Protein 6M10 (pdb70)

Secondary structure (DSSP, 8-state):
---SS------HHHHHHHHHHHHHHTTTTS----HHHHHHHHHHHHHHHHHHHHTTT-HHHHHHHHT--TTHHHHHHTTTT--/---------HHHHHHHHHHTTTTSSSS-----HHHHHHHHHHHHHHHHHHHHTTT-HHHHHHHHT--HHHHHHHHHHH--/---------HHHHHHHHHHHHHHS-SS-----HHHHHHHHHHHHHHHHHHHHHTT-HHHHHHHHT--HHHHHHHHHTS--/---------HHHHHHHHHHHHHHHS-SS----HHHHHHHHHHHHHHHHHTTTTTT-HHHHIIIII--HHHHHHHHHHTT--

CATH classification: 1.10.10.60

B-factor: mean 64.12, std 16.66, range [31.5, 139.73]

InterPro domains:
  IPR002197 DNA binding HTH domain, Fis-type [PF02954] (63-101)
  IPR002197 DNA binding HTH domain, Fis-type [PR01590] (67-84)
  IPR002197 DNA binding HTH domain, Fis-type [PR01590] (84-104)
  IPR005412 DNA-binding protein Fis [PIRSF002097] (8-103)
  IPR005412 DNA-binding protein Fis [PR01591] (32-48)
  IPR005412 DNA-binding protein Fis [PR01591] (48-63)
  IPR005412 DNA-binding protein Fis [PR01591] (63-75)
  IPR005412 DNA-binding protein Fis [PTHR47918] (10-103)
  IPR009057 Homedomain-like superfamily [SSF46689] (21-103)
  IPR060478 DNA-binding protein Fis, N-terminal domain [PF27465] (1-53)

Foldseek 3Di:
DPPDPDDDDCDVVNVVVVVVVVVCVVCVPPDDDPVVVVVVLVVLLCVLVVLCPVVPNPVVVVCVVVVHPSVVSVVSCPVNHND/DDDDDDDCDPVNVVVVVVVVVVVPPPPPPDDCVVVVVCVVVLVVVLVVLCVVVVNDLVVSCVVVVHDSVVSVVSCVVPPD/DDDDDDDCDPVNVCVVVVVVVCVVCVDDDDPPPVVVVCVVVVPCVLVVLCVVVVNPLVVSCVVVVHDSCVSVVVVVVPPD/DDDDDDDCDDVNVVVVVVCCVDVVPDPDDDDPVVVVVVCVVLVVVLVVLCVVVVNPLVVSCVVVVHDSVVSVCSCVVHPND

Radius of gyration: 28.93 Å; Cα contacts (8 Å, |Δi|>4): 206; chains: 4; bounding box: 64×94×81 Å

Structure (mmCIF, N/CA/C/O backbone):
data_6M10
#
_entry.id   6M10
#
_cell.length_a   44.490
_cell.length_b   194.006
_cell.length_c   92.016
_cell.angle_alpha   90.000
_cell.angle_beta   90.000
_cell.angle_gamma   90.000
#
_symmetry.space_group_name_H-M   'C 2 2 21'
#
loop_
_atom_site.group_PDB
_atom_site.id
_atom_site.type_symbol
_atom_site.label_atom_id
_atom_site.label_alt_id
_atom_site.label_comp_id
_atom_site.label_asym_id
_atom_site.label_entity_id
_atom_site.label_seq_id
_atom_site.pdbx_PDB_ins_code
_atom_site.Cartn_x
_atom_site.Cartn_y
_atom_site.Cartn_z
_atom_site.occupancy
_atom_site.B_iso_or_equiv
_atom_site.auth_seq_id
_atom_site.auth_comp_id
_atom_site.auth_asym_id
_atom_site.auth_atom_id
_atom_site.pdbx_PDB_model_num
ATOM 1 N N . HIS A 1 22 ? -41.513 -25.249 -18.773 1.00 100.06 22 HIS A N 1
ATOM 2 C CA . HIS A 1 22 ? -40.216 -24.582 -18.768 1.00 84.57 22 HIS A CA 1
ATOM 3 C C . HIS A 1 22 ? -39.836 -24.197 -20.189 1.00 76.01 22 HIS A C 1
ATOM 4 O O . HIS A 1 22 ? -40.559 -23.458 -20.849 1.00 70.69 22 HIS A O 1
ATOM 11 N N . LEU A 1 23 ? -38.709 -24.717 -20.672 1.00 78.89 23 LEU A N 1
ATOM 12 C CA . LEU A 1 23 ? -38.231 -24.402 -22.017 1.00 73.05 23 LEU A CA 1
ATOM 13 C C . LEU A 1 23 ? -38.600 -25.543 -22.961 1.00 85.14 23 LEU A C 1
ATOM 14 O O . LEU A 1 23 ? -37.801 -26.427 -23.268 1.00 71.10 23 LEU A O 1
ATOM 19 N N . THR A 1 24 ? -39.847 -25.524 -23.412 1.00 94.92 24 THR A N 1
ATOM 20 C CA . THR A 1 24 ? -40.291 -26.423 -24.473 1.00 62.03 24 THR A CA 1
ATOM 21 C C . THR A 1 24 ? -40.125 -25.672 -25.790 1.00 65.84 24 THR A C 1
ATOM 22 O O . THR A 1 24 ? -41.063 -25.211 -26.428 1.00 67.43 24 THR A O 1
ATOM 26 N N . THR A 1 25 ? -38.850 -25.508 -26.128 1.00 81.56 25 THR A N 1
ATOM 27 C CA . THR A 1 25 ? -38.320 -24.771 -27.264 1.00 63.03 25 THR A CA 1
ATOM 28 C C . THR A 1 25 ? -36.841 -25.138 -27.359 1.00 66.93 25 THR A C 1
ATOM 29 O O . THR A 1 25 ? -36.185 -25.270 -26.317 1.00 78.04 25 THR A O 1
ATOM 33 N N . PRO A 1 26 ? -36.324 -25.414 -28.571 1.00 61.56 26 PRO A N 1
ATOM 34 C CA . PRO A 1 26 ? -34.991 -25.960 -28.742 1.00 58.47 26 PRO A CA 1
ATOM 35 C C . PRO A 1 26 ? -34.095 -25.233 -27.743 1.00 59.68 26 PRO A C 1
ATOM 36 O O . PRO A 1 26 ? -33.778 -24.113 -27.982 1.00 55.21 26 PRO A O 1
ATOM 40 N N . THR A 1 27 ? -33.691 -25.937 -26.690 1.00 52.66 27 THR A N 1
ATOM 41 C CA . THR A 1 27 ? -32.799 -25.363 -25.652 1.00 60.24 27 THR A CA 1
ATOM 42 C C . THR A 1 27 ? -32.103 -26.558 -25.007 1.00 59.90 27 THR A C 1
ATOM 43 O O . THR A 1 27 ? -32.763 -27.568 -24.818 1.00 59.26 27 THR A O 1
ATOM 47 N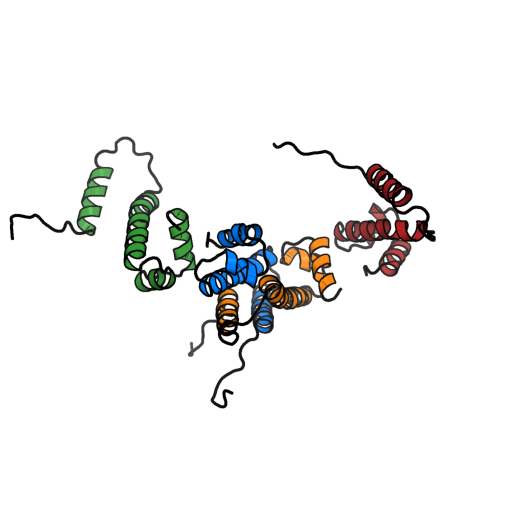 N . GLN A 1 28 ? -30.822 -26.427 -24.670 1.00 59.38 28 GLN A N 1
ATOM 48 C CA . GLN A 1 28 ? -30.073 -27.538 -24.038 1.00 61.29 28 GLN A CA 1
ATOM 49 C C . GLN A 1 28 ? -30.260 -27.500 -22.516 1.00 68.97 28 GLN A C 1
ATOM 50 O O . GLN A 1 28 ? -30.907 -26.577 -22.023 1.00 60.74 28 GLN A O 1
ATOM 56 N N . GLU A 1 29 ? -29.735 -28.517 -21.827 1.00 71.29 29 GLU A N 1
ATOM 57 C CA . GLU A 1 29 ? -29.752 -28.648 -20.375 1.00 90.44 29 GLU A CA 1
ATOM 58 C C . GLU A 1 29 ? -28.626 -27.814 -19.781 1.00 81.20 29 GLU A C 1
ATOM 59 O O . GLU A 1 29 ? -27.482 -27.892 -20.239 1.00 76.74 29 GLU A O 1
ATOM 65 N N . GLY A 1 30 ? -28.951 -27.030 -18.755 1.00 72.33 30 GLY A N 1
ATOM 66 C CA . GLY A 1 30 ? -27.979 -26.131 -18.166 1.00 65.47 30 GLY A CA 1
ATOM 67 C C . GLY A 1 30 ? -26.932 -26.886 -17.373 1.00 65.51 30 GLY A C 1
ATOM 68 O O . GLY A 1 30 ? -27.272 -27.664 -16.469 1.00 78.70 30 GLY A O 1
ATOM 69 N N . GLN A 1 31 ? -25.661 -26.674 -17.703 1.00 64.70 31 GLN A N 1
ATOM 70 C CA . GLN A 1 31 ? -24.577 -27.350 -17.004 1.00 64.02 31 GLN A CA 1
ATOM 71 C C . GLN A 1 31 ? -24.784 -26.952 -15.551 1.00 78.74 31 GLN A C 1
ATOM 72 O O . GLN A 1 31 ? -24.673 -25.772 -15.204 1.00 77.98 31 GLN A O 1
ATOM 78 N N . THR A 1 32 ? -25.131 -27.929 -14.711 1.00 85.98 32 THR A N 1
ATOM 79 C CA . THR A 1 32 ? -25.122 -27.724 -13.272 1.00 62.96 32 THR A CA 1
ATOM 80 C C . THR A 1 32 ? -23.656 -27.586 -12.895 1.00 64.62 32 THR A C 1
ATOM 81 O O . THR A 1 32 ? -22.797 -28.290 -13.429 1.00 64.41 32 THR A O 1
ATOM 85 N N . LEU A 1 33 ? -23.378 -26.645 -11.990 1.00 62.13 33 LEU A N 1
ATOM 86 C CA . LEU A 1 33 ? -22.000 -26.279 -11.676 1.00 58.41 33 LEU A CA 1
ATOM 87 C C . LEU A 1 33 ? -21.129 -27.504 -11.435 1.00 55.90 33 LEU A C 1
ATOM 88 O O . LEU A 1 33 ? -19.999 -27.576 -11.927 1.00 57.01 33 LEU A O 1
ATOM 93 N N . ARG A 1 34 ? -21.647 -28.494 -10.704 1.00 57.50 34 ARG A N 1
ATOM 94 C CA . ARG A 1 34 ? -20.851 -29.684 -10.418 1.00 57.04 34 ARG A CA 1
ATOM 95 C C . ARG A 1 34 ? -20.480 -30.415 -11.703 1.00 56.51 34 ARG A C 1
ATOM 96 O O . ARG A 1 34 ? -19.336 -30.853 -11.877 1.00 53.53 34 ARG A O 1
ATOM 104 N N . ASP A 1 35 ? -21.446 -30.556 -12.616 1.00 63.68 35 ASP A N 1
ATOM 105 C CA . ASP A 1 35 ? -21.170 -31.117 -13.935 1.00 62.12 35 ASP A CA 1
ATOM 106 C C . ASP A 1 35 ? -20.086 -30.325 -14.653 1.00 56.04 35 ASP A C 1
ATOM 107 O O . ASP A 1 35 ? -19.163 -30.900 -15.240 1.00 57.67 35 ASP A O 1
ATOM 112 N N . SER A 1 36 ? -20.189 -28.992 -14.617 1.00 50.40 36 SER A N 1
ATOM 113 C CA . SER A 1 36 ? -19.202 -28.143 -15.274 1.00 50.86 36 SER A CA 1
ATOM 114 C C . SER A 1 36 ? -17.799 -28.388 -14.743 1.00 47.44 36 SER A C 1
ATOM 115 O O . SER A 1 36 ? -16.821 -28.274 -15.490 1.00 47.54 36 SER A O 1
ATOM 118 N N . VAL A 1 37 ? -17.677 -28.709 -13.456 1.00 57.42 37 VAL A N 1
ATOM 119 C CA . VAL A 1 37 ? -16.365 -29.005 -12.897 1.00 50.38 37 VAL A CA 1
ATOM 120 C C . VAL A 1 37 ? -15.874 -30.354 -13.399 1.00 51.11 37 VAL A C 1
ATOM 121 O O . VAL A 1 37 ? -14.685 -30.531 -13.686 1.00 46.55 37 VAL A O 1
ATOM 125 N N . GLU A 1 38 ? -16.784 -31.326 -13.508 1.00 60.59 38 GLU A N 1
ATOM 126 C CA . GLU A 1 38 ? -16.472 -32.627 -14.087 1.00 55.07 38 GLU A CA 1
ATOM 127 C C . GLU A 1 38 ? -15.836 -32.475 -15.459 1.00 52.31 38 GLU A C 1
ATOM 128 O O . GLU A 1 38 ? -14.717 -32.938 -15.705 1.00 61.03 38 GLU A O 1
ATOM 134 N N . LYS A 1 39 ? -16.552 -31.800 -16.358 1.00 51.66 39 LYS A N 1
ATOM 135 C CA . LYS A 1 39 ? -16.150 -31.744 -17.758 1.00 51.87 39 LYS A CA 1
ATOM 136 C C . LYS A 1 39 ? -14.858 -30.959 -17.953 1.00 49.10 39 LYS A C 1
ATOM 137 O O . LYS A 1 39 ? -13.997 -31.367 -18.738 1.00 56.65 39 LYS A O 1
ATOM 143 N N . ALA A 1 40 ? -14.700 -29.834 -17.256 1.00 47.74 40 ALA A N 1
ATOM 144 C CA . ALA A 1 40 ? -13.505 -29.019 -17.433 1.00 48.28 40 ALA A CA 1
ATOM 145 C C . ALA A 1 40 ? -12.246 -29.681 -16.894 1.00 55.95 40 ALA A C 1
ATOM 146 O O . ALA A 1 40 ? -11.144 -29.219 -17.206 1.00 58.60 40 ALA A O 1
ATOM 148 N N . LEU A 1 41 ? -12.375 -30.738 -16.095 1.00 54.93 41 LEU A N 1
ATOM 149 C CA . LEU A 1 41 ? -11.230 -31.440 -15.530 1.00 48.82 41 LEU A CA 1
ATOM 150 C C . LEU A 1 41 ? -10.928 -32.735 -16.271 1.00 52.77 41 LEU A C 1
ATOM 151 O O . LEU A 1 41 ? -9.762 -33.045 -16.523 1.00 61.55 41 LEU A O 1
ATOM 156 N N . HIS A 1 42 ? -11.963 -33.508 -16.613 1.00 52.31 42 HIS A N 1
ATOM 157 C CA . HIS A 1 42 ? -11.837 -34.518 -17.657 1.00 52.75 42 HIS A CA 1
ATOM 158 C C . HIS A 1 42 ? -11.110 -33.940 -18.861 1.00 53.86 42 HIS A C 1
ATOM 159 O O . HIS A 1 42 ? -10.116 -34.492 -19.347 1.00 55.02 42 HIS A O 1
ATOM 166 N N . ASN A 1 43 ? -11.623 -32.813 -19.353 1.00 51.09 43 ASN A N 1
ATOM 167 C CA . ASN A 1 43 ? -11.024 -32.153 -20.504 1.00 55.44 43 ASN A CA 1
ATOM 168 C C . ASN A 1 43 ? -9.622 -31.657 -20.180 1.00 55.77 43 ASN A C 1
ATOM 169 O O . ASN A 1 43 ? -8.697 -31.805 -20.986 1.00 83.41 43 ASN A O 1
ATOM 174 N N . TYR A 1 44 ? -9.449 -31.053 -19.004 1.00 51.31 44 TYR A N 1
ATOM 175 C CA . TYR A 1 44 ? -8.128 -30.595 -18.592 1.00 53.85 44 TYR A CA 1
ATOM 176 C C . TYR A 1 44 ? -7.128 -31.742 -18.609 1.00 58.66 44 TYR A C 1
ATOM 177 O O . TYR A 1 44 ? -6.120 -31.704 -19.321 1.00 61.10 44 TYR A O 1
ATOM 186 N N . PHE A 1 45 ? -7.414 -32.785 -17.831 1.00 68.99 45 PHE A N 1
ATOM 187 C CA . PHE A 1 45 ? -6.446 -33.853 -17.622 1.00 68.67 45 PHE A CA 1
ATOM 188 C C . PHE A 1 45 ? -6.185 -34.650 -18.892 1.00 76.44 45 PHE A C 1
ATOM 189 O O . PHE A 1 45 ? -5.085 -35.189 -19.065 1.00 76.03 45 PHE A O 1
ATOM 197 N N . ALA A 1 46 ? -7.169 -34.739 -19.787 1.00 58.60 46 ALA A N 1
ATOM 198 C CA . ALA A 1 46 ? -6.953 -35.472 -21.028 1.00 63.46 46 ALA A CA 1
ATOM 199 C C . ALA A 1 46 ? -5.826 -34.851 -21.842 1.00 63.58 46 ALA A C 1
ATOM 200 O O . ALA A 1 46 ? -5.041 -35.565 -22.478 1.00 63.08 46 ALA A O 1
ATOM 202 N N . HIS A 1 47 ? -5.717 -33.526 -21.819 1.00 70.90 47 HIS A N 1
ATOM 203 C CA . HIS A 1 47 ? -4.681 -32.810 -22.549 1.00 67.27 47 HIS A CA 1
ATOM 204 C C . HIS A 1 47 ? -3.396 -32.657 -21.752 1.00 71.43 47 HIS A C 1
ATOM 205 O O . HIS A 1 47 ? -2.493 -31.935 -22.187 1.00 76.35 47 HIS A O 1
ATOM 212 N N . LEU A 1 48 ? -3.303 -33.353 -20.621 1.00 76.10 48 LEU A N 1
ATOM 213 C CA . LEU A 1 48 ? -2.068 -33.256 -19.804 1.00 65.61 48 LEU A CA 1
ATOM 214 C C . LEU A 1 48 ? -1.668 -34.637 -19.286 1.00 64.33 48 LEU A C 1
ATOM 215 O O . LEU A 1 48 ? -0.624 -34.725 -18.626 1.00 67.30 48 LEU A O 1
ATOM 220 N N . GLU A 1 49 ? -2.456 -35.657 -19.624 1.00 64.02 49 GLU A N 1
ATOM 221 C CA . GLU A 1 49 ? -2.238 -37.074 -19.234 1.00 66.09 49 GLU A CA 1
ATOM 222 C C . GLU A 1 49 ? -0.717 -37.247 -19.365 1.00 67.99 49 GLU A C 1
ATOM 223 O O . GLU A 1 49 ? -0.220 -37.246 -20.486 1.00 83.33 49 GLU A O 1
ATOM 229 N N . GLY A 1 50 ? -0.010 -37.365 -18.236 1.00 74.87 50 GLY A N 1
ATOM 230 C CA . GLY A 1 50 ? 1.449 -37.579 -18.245 1.00 67.04 50 GLY A CA 1
ATOM 231 C C . GLY A 1 50 ? 2.382 -36.443 -17.859 1.00 70.48 50 GLY A C 1
ATOM 232 O O . GLY A 1 50 ? 3.506 -36.733 -17.443 1.00 69.57 50 GLY A O 1
ATOM 233 N N . GLN A 1 51 ? 1.943 -35.192 -17.964 1.00 69.35 51 GLN A N 1
ATOM 234 C CA . GLN A 1 51 ? 2.859 -34.070 -17.648 1.00 70.99 51 GLN A CA 1
ATOM 235 C C . GLN A 1 51 ? 2.743 -33.657 -16.183 1.00 68.59 51 GLN A C 1
ATOM 236 O O . GLN A 1 51 ? 1.624 -33.557 -15.683 1.00 69.61 51 GLN A O 1
ATOM 242 N N . PRO A 1 52 ? 3.861 -33.373 -15.489 1.00 72.80 52 PRO A N 1
ATOM 243 C CA . PRO A 1 52 ? 3.816 -33.030 -14.063 1.00 78.69 52 PRO A CA 1
ATOM 244 C C . PRO A 1 52 ? 3.058 -31.718 -13.951 1.00 69.38 52 PRO A C 1
ATOM 245 O O . PRO A 1 52 ? 3.555 -30.661 -14.354 1.00 70.26 52 PRO A O 1
ATOM 249 N N . VAL A 1 53 ? 1.861 -31.779 -13.407 1.00 67.80 53 VAL A N 1
ATOM 250 C CA . VAL A 1 53 ? 1.061 -30.592 -13.139 1.00 66.86 53 VAL A CA 1
ATOM 251 C C . VAL A 1 53 ? 1.000 -30.528 -11.619 1.00 72.41 53 VAL A C 1
ATOM 252 O O . VAL A 1 53 ? 0.949 -31.555 -10.935 1.00 85.86 53 VAL A O 1
ATOM 256 N N . THR A 1 54 ? 1.039 -29.308 -11.082 1.00 71.23 54 THR A N 1
ATOM 257 C CA . THR A 1 54 ? 0.908 -29.068 -9.654 1.00 54.81 54 THR A CA 1
ATOM 258 C C . THR A 1 54 ? -0.103 -27.950 -9.437 1.00 64.66 54 THR A C 1
ATOM 259 O O . THR A 1 54 ? -0.633 -27.369 -10.390 1.00 78.87 54 THR A O 1
ATOM 263 N N . ASP A 1 55 ? -0.379 -27.671 -8.159 1.00 60.13 55 ASP A N 1
ATOM 264 C CA . ASP A 1 55 ? -1.163 -26.506 -7.735 1.00 49.59 55 ASP A CA 1
ATOM 265 C C . ASP A 1 55 ? -2.519 -26.446 -8.411 1.00 45.64 55 ASP A C 1
ATOM 266 O O . ASP A 1 55 ? -3.051 -25.369 -8.667 1.00 56.25 55 ASP A O 1
ATOM 271 N N . VAL A 1 56 ? -3.096 -27.606 -8.712 1.00 43.52 56 VAL A N 1
ATOM 272 C CA . VAL A 1 56 ? -4.428 -27.606 -9.287 1.00 45.80 56 VAL A CA 1
ATOM 273 C C . VAL A 1 56 ? -5.457 -27.163 -8.267 1.00 42.96 56 VAL A C 1
ATOM 274 O O . VAL A 1 56 ? -6.490 -26.593 -8.635 1.00 42.53 56 VAL A O 1
ATOM 278 N N . TYR A 1 57 ? -5.187 -27.376 -6.981 1.00 56.39 57 TYR A N 1
ATOM 279 C CA . TYR A 1 57 ? -6.151 -26.964 -5.974 1.00 40.59 57 TYR A CA 1
ATOM 280 C C . TYR A 1 57 ? -6.258 -25.448 -5.907 1.00 50.49 57 TYR A C 1
ATOM 281 O O . TYR A 1 57 ? -7.359 -24.896 -6.000 1.00 58.16 57 TYR A O 1
ATOM 290 N N . ASN A 1 58 ? -5.127 -24.758 -5.722 1.00 48.97 58 ASN A N 1
ATOM 291 C CA . ASN A 1 58 ? -5.143 -23.299 -5.801 1.00 54.73 58 ASN A CA 1
ATOM 292 C C . ASN A 1 58 ? -5.652 -22.837 -7.154 1.00 54.59 58 ASN A C 1
ATOM 293 O O . ASN A 1 58 ? -6.490 -21.933 -7.236 1.00 58.29 58 ASN A O 1
ATOM 298 N N . MET A 1 59 ? -5.178 -23.468 -8.225 1.00 41.96 59 MET A N 1
ATOM 299 C CA . MET A 1 59 ? -5.567 -23.043 -9.563 1.00 52.12 59 MET A CA 1
ATOM 300 C C . MET A 1 59 ? -7.074 -23.166 -9.807 1.00 48.31 59 MET A C 1
ATOM 301 O O . MET A 1 59 ? -7.667 -22.245 -10.370 1.00 44.84 59 MET A O 1
ATOM 306 N N . VAL A 1 60 ? -7.713 -24.280 -9.413 1.00 42.34 60 VAL A N 1
ATOM 307 C CA . VAL A 1 60 ? -9.172 -24.382 -9.518 1.00 42.82 60 VAL A CA 1
ATOM 308 C C . VAL A 1 60 ? -9.845 -23.475 -8.507 1.00 47.79 60 VAL A C 1
ATOM 309 O O . VAL A 1 60 ? -10.762 -22.723 -8.851 1.00 56.61 60 VAL A O 1
ATOM 313 N N . LEU A 1 61 ? -9.398 -23.529 -7.250 1.00 58.32 61 LEU A N 1
ATOM 314 C CA . LEU A 1 61 ? -9.995 -22.692 -6.218 1.00 56.25 61 LEU A CA 1
ATOM 315 C C . LEU A 1 61 ? -10.000 -21.235 -6.656 1.00 47.76 61 LEU A C 1
ATOM 316 O O . LEU A 1 61 ? -11.057 -20.599 -6.732 1.00 54.81 61 LEU A O 1
ATOM 321 N N . CYS A 1 62 ? -8.829 -20.719 -7.031 1.00 48.55 62 CYS A N 1
ATOM 322 C CA . CYS A 1 62 ? -8.714 -19.340 -7.490 1.00 66.41 62 CYS A CA 1
ATOM 323 C C . CYS A 1 62 ? -9.545 -19.048 -8.736 1.00 47.42 62 CYS A C 1
ATOM 324 O O . CYS A 1 62 ? -9.789 -17.878 -9.043 1.00 54.35 62 CYS A O 1
ATOM 327 N N . GLU A 1 63 ? -9.974 -20.064 -9.470 1.00 46.05 63 GLU A N 1
ATOM 328 C CA . GLU A 1 63 ? -10.837 -19.835 -10.618 1.00 44.79 63 GLU A CA 1
ATOM 329 C C . GLU A 1 63 ? -12.308 -19.988 -10.282 1.00 44.95 63 GLU A C 1
ATOM 330 O O . GLU A 1 63 ? -13.154 -19.740 -11.146 1.00 42.63 63 GLU A O 1
ATOM 336 N N . VAL A 1 64 ? -12.593 -20.265 -9.013 1.00 56.42 64 VAL A N 1
ATOM 337 C CA . VAL A 1 64 ? -13.996 -20.414 -8.534 1.00 41.78 64 VAL A CA 1
ATOM 338 C C . VAL A 1 64 ? -14.286 -19.321 -7.516 1.00 42.59 64 VAL A C 1
ATOM 339 O O . VAL A 1 64 ? -15.400 -18.821 -7.497 1.00 43.21 64 VAL A O 1
ATOM 343 N N . GLU A 1 65 ? -13.344 -19.057 -6.696 1.00 46.11 65 GLU A N 1
ATOM 344 C CA . GLU A 1 65 ? -13.496 -17.998 -5.679 1.00 44.33 65 GLU A CA 1
ATOM 345 C C . GLU A 1 65 ? -13.617 -16.679 -6.423 1.00 46.17 65 GLU A C 1
ATOM 346 O O . GLU A 1 65 ? -14.490 -15.901 -6.069 1.00 69.97 65 GLU A O 1
ATOM 352 N N . ALA A 1 66 ? -12.701 -16.411 -7.408 1.00 64.77 66 ALA A N 1
ATOM 353 C CA . ALA A 1 66 ? -12.675 -15.203 -8.260 1.00 52.63 66 ALA A CA 1
ATOM 354 C C . ALA A 1 66 ? -14.089 -14.814 -8.685 1.00 43.29 66 ALA A C 1
ATOM 355 O O . ALA A 1 66 ? -14.557 -13.763 -8.260 1.00 43.08 66 ALA A O 1
ATOM 357 N N . PRO A 1 67 ? -14.775 -15.557 -9.570 1.00 43.16 67 PRO A N 1
ATOM 358 C CA . PRO A 1 67 ? -16.150 -15.176 -9.948 1.00 45.29 67 PRO A CA 1
ATOM 359 C C . PRO A 1 67 ? -17.107 -15.139 -8.769 1.00 47.66 67 PRO A C 1
ATOM 360 O O . PRO A 1 67 ? -17.953 -14.240 -8.689 1.00 45.87 67 PRO A O 1
ATOM 364 N N . LEU A 1 68 ? -16.967 -16.088 -7.839 1.00 54.03 68 LEU A N 1
ATOM 365 C CA . LEU A 1 68 ? -17.848 -16.183 -6.679 1.00 63.81 68 LEU A CA 1
ATOM 366 C C . LEU A 1 68 ? -17.874 -14.906 -5.862 1.00 54.14 68 LEU A C 1
ATOM 367 O O . LEU A 1 68 ? -18.936 -14.494 -5.384 1.00 49.56 68 LEU A O 1
ATOM 372 N N . LEU A 1 69 ? -16.710 -14.303 -5.646 1.00 48.02 69 LEU A N 1
ATOM 373 C CA . LEU A 1 69 ? -16.643 -13.064 -4.887 1.00 45.61 69 LEU A CA 1
ATOM 374 C C . LEU A 1 69 ? -17.240 -11.908 -5.678 1.00 47.45 69 LEU A C 1
ATOM 375 O O . LEU A 1 69 ? -18.174 -11.250 -5.211 1.00 49.89 69 LEU A O 1
ATOM 380 N N . GLU A 1 70 ? -16.755 -11.690 -6.905 1.00 75.59 70 GLU A N 1
ATOM 381 C CA . GLU A 1 70 ? -17.280 -10.613 -7.741 1.00 57.64 70 GLU A CA 1
ATOM 382 C C . GLU A 1 70 ? -18.786 -10.727 -7.951 1.00 50.75 70 GLU A C 1
ATOM 383 O O . GLU A 1 70 ? -19.503 -9.722 -7.872 1.00 65.97 70 GLU A O 1
ATOM 389 N N . THR A 1 71 ? -19.281 -11.932 -8.245 1.00 51.17 71 THR A N 1
ATOM 390 C CA . THR A 1 71 ? -20.701 -12.106 -8.530 1.00 47.26 71 THR A CA 1
ATOM 391 C C . THR A 1 71 ? -21.548 -11.744 -7.325 1.00 56.59 71 THR A C 1
ATOM 392 O O . THR A 1 71 ? -22.604 -11.122 -7.466 1.00 56.22 71 THR A O 1
ATOM 396 N N . VAL A 1 72 ? -21.124 -12.171 -6.137 1.00 65.32 72 VAL A N 1
ATOM 397 C CA . VAL A 1 72 ? -21.823 -11.773 -4.925 1.00 51.30 72 VAL A CA 1
ATOM 398 C C . VAL A 1 72 ? -21.583 -10.300 -4.639 1.00 47.29 72 VAL A C 1
ATOM 399 O O . VAL A 1 72 ? -22.521 -9.560 -4.328 1.00 48.88 72 VAL A O 1
ATOM 403 N N . MET A 1 73 ? -20.345 -9.836 -4.809 1.00 49.09 73 MET A N 1
ATOM 404 C CA . MET A 1 73 ? -19.985 -8.448 -4.546 1.00 51.54 73 MET A CA 1
ATOM 405 C C . MET A 1 73 ? -20.698 -7.415 -5.411 1.00 49.63 73 MET A C 1
ATOM 406 O O . MET A 1 73 ? -20.385 -6.224 -5.360 1.00 59.73 73 MET A O 1
ATOM 411 N N . ASN A 1 74 ? -21.658 -7.865 -6.214 1.00 49.58 74 ASN A N 1
ATOM 412 C CA . ASN A 1 74 ? -22.511 -6.999 -7.012 1.00 50.37 74 ASN A CA 1
ATOM 413 C C . ASN A 1 74 ? -23.980 -7.131 -6.655 1.00 53.01 74 ASN A C 1
ATOM 414 O O . ASN A 1 74 ? -24.767 -6.195 -6.822 1.00 60.52 74 ASN A O 1
ATOM 419 N N . HIS A 1 75 ? -24.347 -8.316 -6.167 1.00 49.55 75 HIS A N 1
ATOM 420 C CA . HIS A 1 75 ? -25.700 -8.553 -5.686 1.00 51.57 75 HIS A CA 1
ATOM 421 C C . HIS A 1 75 ? -26.067 -7.577 -4.577 1.00 70.72 75 HIS A C 1
ATOM 422 O O . HIS A 1 75 ? -27.248 -7.267 -4.382 1.00 77.73 75 HIS A O 1
ATOM 429 N N . VAL A 1 76 ? -25.069 -7.064 -3.855 1.00 69.50 76 VAL A N 1
ATOM 430 C CA . VAL A 1 76 ? -25.311 -6.198 -2.707 1.00 54.41 76 VAL A CA 1
ATOM 431 C C . VAL A 1 76 ? -24.481 -4.925 -2.817 1.00 51.53 76 VAL A C 1
ATOM 432 O O . VAL A 1 76 ? -24.419 -4.131 -1.872 1.00 67.14 76 VAL A O 1
ATOM 436 N N . LYS A 1 77 ? -23.835 -4.731 -3.967 1.00 56.18 77 LYS A N 1
ATOM 437 C CA . LYS A 1 77 ? -23.165 -3.476 -4.289 1.00 48.90 77 LYS A CA 1
ATOM 438 C C . LYS A 1 77 ? -22.099 -2.952 -3.338 1.00 47.09 77 LYS A C 1
ATOM 439 O O . LYS A 1 77 ? -22.218 -1.839 -2.817 1.00 64.03 77 LYS A O 1
ATOM 445 N N . GLY A 1 78 ? -21.061 -3.748 -3.100 1.00 46.02 78 GLY A N 1
ATOM 446 C CA . GLY A 1 78 ? -19.891 -3.284 -2.381 1.00 50.01 78 GLY A CA 1
ATOM 447 C C . GLY A 1 78 ? -20.048 -3.463 -0.883 1.00 55.27 78 GLY A C 1
ATOM 448 O O . GLY A 1 78 ? -19.053 -3.439 -0.153 1.00 51.95 78 GLY A O 1
ATOM 449 N N . ASN A 1 79 ? -21.279 -3.634 -0.402 1.00 47.97 79 ASN A N 1
ATOM 450 C CA . ASN A 1 79 ? -21.525 -3.799 1.029 1.00 46.81 79 ASN A CA 1
ATOM 451 C C . ASN A 1 79 ? -20.827 -5.131 1.275 1.00 51.21 79 ASN A C 1
ATOM 452 O O . ASN A 1 79 ? -21.276 -6.196 0.850 1.00 66.01 79 ASN A O 1
ATOM 457 N N . GLN A 1 80 ? -19.692 -5.054 1.975 1.00 49.42 80 GLN A N 1
ATOM 458 C CA . GLN A 1 80 ? -18.918 -6.254 2.283 1.00 50.91 80 GLN A CA 1
ATOM 459 C C . GLN A 1 80 ? -19.606 -6.896 3.475 1.00 57.30 80 GLN A C 1
ATOM 460 O O . GLN A 1 80 ? -19.600 -8.124 3.626 1.00 66.08 80 GLN A O 1
ATOM 466 N N . THR A 1 81 ? -20.195 -6.070 4.341 1.00 65.18 81 THR A N 1
ATOM 467 C CA . THR A 1 81 ? -20.935 -6.575 5.490 1.00 62.69 81 THR A CA 1
ATOM 468 C C . THR A 1 81 ? -22.021 -7.553 5.062 1.00 66.22 81 THR A C 1
ATOM 469 O O . THR A 1 81 ? -22.168 -8.631 5.646 1.00 75.88 81 THR A O 1
ATOM 473 N N . LYS A 1 82 ? -22.794 -7.195 4.037 1.00 62.78 82 LYS A N 1
ATOM 474 C CA . LYS A 1 82 ? -23.821 -8.116 3.573 1.00 54.38 82 LYS A CA 1
ATOM 475 C C . LYS A 1 82 ? -23.230 -9.255 2.757 1.00 57.94 82 LYS A C 1
ATOM 476 O O . LYS A 1 82 ? -23.846 -10.323 2.666 1.00 66.65 82 LYS A O 1
ATOM 482 N N . ALA A 1 83 ? -22.045 -9.058 2.179 1.00 71.15 83 ALA A N 1
ATOM 483 C CA . ALA A 1 83 ? -21.384 -10.145 1.468 1.00 59.13 83 ALA A CA 1
ATOM 484 C C . ALA A 1 83 ? -21.034 -11.284 2.412 1.00 51.09 83 ALA A C 1
ATOM 485 O O . ALA A 1 83 ? -21.209 -12.460 2.072 1.00 53.11 83 ALA A O 1
ATOM 487 N N . SER A 1 84 ? -20.542 -10.956 3.605 1.00 52.32 84 SER A N 1
ATOM 488 C CA . SER A 1 84 ? -20.203 -11.989 4.571 1.00 58.86 84 SER A CA 1
ATOM 489 C C . SER 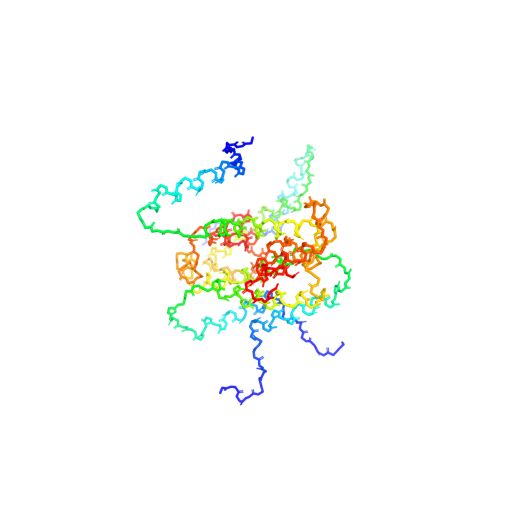A 1 84 ? -21.436 -12.640 5.184 1.00 46.66 84 SER A C 1
ATOM 490 O O . SER A 1 84 ? -21.348 -13.776 5.661 1.00 44.94 84 SER A O 1
ATOM 493 N N . GLU A 1 85 ? -22.581 -11.959 5.177 1.00 47.86 85 GLU A N 1
ATOM 494 C CA . GLU A 1 85 ? -23.805 -12.566 5.683 1.00 51.60 85 GLU A CA 1
ATOM 495 C C . GLU A 1 85 ? -24.415 -13.555 4.699 1.00 53.62 85 GLU A C 1
ATOM 496 O O . GLU A 1 85 ? -25.194 -14.419 5.114 1.00 57.52 85 GLU A O 1
ATOM 502 N N . LEU A 1 86 ? -24.086 -13.447 3.412 1.00 71.00 86 LEU A N 1
ATOM 503 C CA . LEU A 1 86 ? -24.518 -14.421 2.414 1.00 51.93 86 LEU A CA 1
ATOM 504 C C . LEU A 1 86 ? -23.499 -15.547 2.286 1.00 47.15 86 LEU A C 1
ATOM 505 O O . LEU A 1 86 ? -23.829 -16.722 2.470 1.00 47.43 86 LEU A O 1
ATOM 510 N N . LEU A 1 87 ? -22.253 -15.187 1.972 1.00 43.91 87 LEU A N 1
ATOM 511 C CA . LEU A 1 87 ? -21.194 -16.174 1.804 1.00 45.05 87 LEU A CA 1
ATOM 512 C C . LEU A 1 87 ? -20.999 -17.006 3.063 1.00 44.55 87 LEU A C 1
ATOM 513 O O . LEU A 1 87 ? -20.801 -18.223 2.988 1.00 43.60 87 LEU A O 1
ATOM 518 N N . GLY A 1 88 ? -21.049 -16.368 4.229 1.00 47.81 88 GLY A N 1
ATOM 519 C CA . GLY A 1 88 ? -20.868 -17.080 5.476 1.00 42.65 88 GLY A CA 1
ATOM 520 C C . GLY A 1 88 ? -19.437 -17.049 5.965 1.00 40.60 88 GLY A C 1
ATOM 521 O O . GLY A 1 88 ? -18.948 -18.019 6.549 1.00 46.01 88 GLY A O 1
ATOM 522 N N . LEU A 1 89 ? -18.750 -15.943 5.713 1.00 39.49 89 LEU A N 1
ATOM 523 C CA . LEU A 1 89 ? -17.413 -15.715 6.229 1.00 42.66 89 LEU A CA 1
ATOM 524 C C . LEU A 1 89 ? -17.453 -14.529 7.175 1.00 59.42 89 LEU A C 1
ATOM 525 O O . LEU A 1 89 ? -18.426 -13.776 7.215 1.00 49.44 89 LEU A O 1
ATOM 530 N N . ASN A 1 90 ? -16.391 -14.368 7.947 1.00 56.18 90 ASN A N 1
ATOM 531 C CA . ASN A 1 90 ? -16.259 -13.185 8.774 1.00 56.58 90 ASN A CA 1
ATOM 532 C C . ASN A 1 90 ? -15.572 -12.099 7.960 1.00 44.10 90 ASN A C 1
ATOM 533 O O . ASN A 1 90 ? -14.690 -12.385 7.146 1.00 41.70 90 ASN A O 1
ATOM 538 N N . ARG A 1 91 ? -15.996 -10.854 8.164 1.00 46.08 91 ARG A N 1
ATOM 539 C CA . ARG A 1 91 ? -15.393 -9.713 7.484 1.00 42.49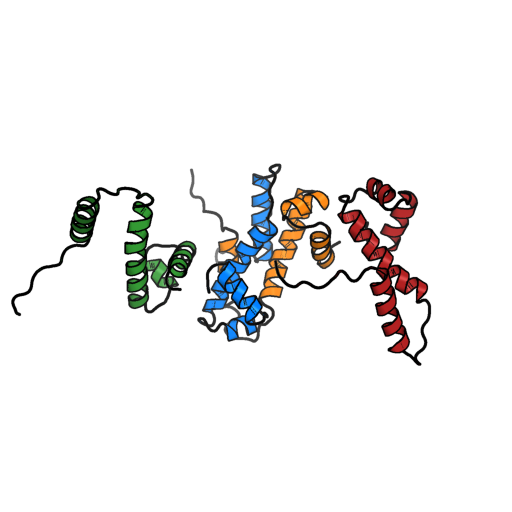 91 ARG A CA 1
ATOM 540 C C . ARG A 1 91 ? -13.872 -9.649 7.330 1.00 43.70 91 ARG A C 1
ATOM 541 O O . ARG A 1 91 ? -13.328 -8.713 6.733 1.00 68.14 91 ARG A O 1
ATOM 549 N N . GLY A 1 92 ? -13.179 -10.640 7.881 1.00 38.87 92 GLY A N 1
ATOM 550 C CA . GLY A 1 92 ? -11.742 -10.786 7.770 1.00 43.04 92 GLY A CA 1
ATOM 551 C C . GLY A 1 92 ? -11.192 -11.920 6.933 1.00 60.99 92 GLY A C 1
ATOM 552 O O . GLY A 1 92 ? -10.090 -11.827 6.380 1.00 50.82 92 GLY A O 1
ATOM 553 N N . THR A 1 93 ? -11.958 -13.011 6.843 1.00 43.69 93 THR A N 1
ATOM 554 C CA . THR A 1 93 ? -11.677 -13.987 5.799 1.00 50.69 93 THR A CA 1
ATOM 555 C C . THR A 1 93 ? -12.178 -13.488 4.451 1.00 63.54 93 THR A C 1
ATOM 556 O O . THR A 1 93 ? -11.491 -13.645 3.436 1.00 56.83 93 THR A O 1
ATOM 560 N N . LEU A 1 94 ? -13.368 -12.883 4.421 1.00 42.95 94 LEU A N 1
ATOM 561 C CA . LEU A 1 94 ? -13.877 -12.312 3.180 1.00 47.01 94 LEU A CA 1
ATOM 562 C C . LEU A 1 94 ? -12.900 -11.294 2.615 1.00 57.63 94 LEU A C 1
ATOM 563 O O . LEU A 1 94 ? -12.580 -11.313 1.422 1.00 57.11 94 LEU A O 1
ATOM 568 N N . ARG A 1 95 ? -12.394 -10.413 3.476 1.00 48.99 95 ARG A N 1
ATOM 569 C CA . ARG A 1 95 ? -11.608 -9.273 3.018 1.00 46.73 95 ARG A CA 1
ATOM 570 C C . ARG A 1 95 ? -10.290 -9.714 2.405 1.00 47.00 95 ARG A C 1
ATOM 571 O O . ARG A 1 95 ? -9.994 -9.399 1.248 1.00 61.71 95 ARG A O 1
ATOM 579 N N . LYS A 1 96 ? -9.473 -10.430 3.180 1.00 50.01 96 LYS A N 1
ATOM 580 C CA . LYS A 1 96 ? -8.196 -10.925 2.680 1.00 57.15 96 LYS A CA 1
ATOM 581 C C . LYS A 1 96 ? -8.360 -11.845 1.478 1.00 50.09 96 LYS A C 1
ATOM 582 O O . LYS A 1 96 ? -7.423 -11.984 0.687 1.00 49.11 96 LYS A O 1
ATOM 588 N N . LYS A 1 97 ? -9.519 -12.490 1.349 1.00 53.47 97 LYS A N 1
ATOM 589 C CA . LYS A 1 97 ? -9.847 -13.241 0.141 1.00 52.06 97 LYS A CA 1
ATOM 590 C C . LYS A 1 97 ? -10.282 -12.300 -0.972 1.00 55.63 97 LYS A C 1
ATOM 591 O O . LYS A 1 97 ? -9.851 -12.434 -2.124 1.00 58.71 97 LYS A O 1
ATOM 597 N N . LEU A 1 98 ? -11.144 -11.336 -0.634 1.00 60.88 98 LEU A N 1
ATOM 598 C CA . LEU A 1 98 ? -11.645 -10.363 -1.599 1.00 46.03 98 LEU A CA 1
ATOM 599 C C . LEU A 1 98 ? -10.526 -9.711 -2.396 1.00 46.45 98 LEU A C 1
ATOM 600 O O . LEU A 1 98 ? -10.724 -9.337 -3.555 1.00 60.94 98 LEU A O 1
ATOM 605 N N . LYS A 1 99 ? -9.348 -9.571 -1.801 1.00 46.79 99 LYS A N 1
ATOM 606 C CA . LYS A 1 99 ? -8.228 -8.914 -2.451 1.00 48.30 99 LYS A CA 1
ATOM 607 C C . LYS A 1 99 ? -7.189 -9.896 -2.959 1.00 50.68 99 LYS A C 1
ATOM 608 O O . LYS A 1 99 ? -6.267 -9.493 -3.678 1.00 55.63 99 LYS A O 1
ATOM 614 N N . GLN A 1 100 ? -7.408 -11.178 -2.696 1.00 54.37 100 GLN A N 1
ATOM 615 C CA . GLN A 1 100 ? -6.510 -12.222 -3.240 1.00 59.28 100 GLN A CA 1
ATOM 616 C C . GLN A 1 100 ? -6.742 -12.197 -4.747 1.00 60.30 100 GLN A C 1
ATOM 617 O O . GLN A 1 100 ? -5.770 -12.214 -5.504 1.00 64.33 100 GLN A O 1
ATOM 623 N N . TYR A 1 101 ? -8.019 -12.132 -5.131 1.00 64.02 101 TYR A N 1
ATOM 624 C CA . TYR A 1 101 ? -8.461 -12.087 -6.545 1.00 59.91 101 TYR A CA 1
ATOM 625 C C . TYR A 1 101 ? -8.739 -10.634 -6.961 1.00 59.40 101 TYR A C 1
ATOM 626 O O . TYR A 1 101 ? -9.664 -10.390 -7.718 1.00 68.66 101 TYR A O 1
ATOM 635 N N . ASP A 1 102 ? -7.974 -9.696 -6.412 1.00 52.36 102 ASP A N 1
ATOM 636 C CA . ASP A 1 102 ? -7.986 -8.247 -6.757 1.00 59.22 102 ASP A CA 1
ATOM 637 C C . ASP A 1 102 ? -9.346 -7.544 -6.746 1.00 57.19 102 ASP A C 1
ATOM 638 O O . ASP A 1 102 ? -9.644 -6.888 -7.737 1.00 63.06 102 ASP A O 1
ATOM 643 N N . LEU A 1 103 ? -10.105 -7.614 -5.656 1.00 55.71 103 LEU A N 1
ATOM 644 C CA . LEU A 1 103 ? -11.334 -6.832 -5.563 1.00 51.66 103 LEU A CA 1
ATOM 645 C C . LEU A 1 103 ? -11.369 -5.892 -4.356 1.00 51.99 103 LEU A C 1
ATOM 646 O O . LEU A 1 103 ? -12.445 -5.375 -4.034 1.00 50.98 103 LEU A O 1
ATOM 651 N N . LEU A 1 104 ? -10.226 -5.584 -3.740 1.00 49.21 104 LEU A N 1
ATOM 652 C CA . LEU A 1 104 ? -10.131 -4.997 -2.382 1.00 50.52 104 LEU A CA 1
ATOM 653 C C . LEU A 1 104 ? -11.386 -4.514 -1.677 1.00 56.35 104 LEU A C 1
ATOM 654 O O . LEU A 1 104 ? -11.436 -4.559 -0.447 1.00 53.64 104 LEU A O 1
ATOM 659 N N . THR B 1 24 ? -17.209 35.594 -27.001 1.00 77.75 24 THR C N 1
ATOM 660 C CA . THR B 1 24 ? -15.939 34.899 -26.841 1.00 67.93 24 THR C CA 1
ATOM 661 C C . THR B 1 24 ? -14.837 35.881 -26.472 1.00 71.59 24 THR C C 1
ATOM 662 O O . THR B 1 24 ? -15.098 37.054 -26.213 1.00 83.48 24 THR C O 1
ATOM 666 N N . THR B 1 25 ? -13.606 35.392 -26.464 1.00 67.26 25 THR C N 1
ATOM 667 C CA . THR B 1 25 ? -12.461 36.096 -25.907 1.00 65.29 25 THR C CA 1
ATOM 668 C C . THR B 1 25 ? -11.224 35.650 -26.682 1.00 65.70 25 THR C C 1
ATOM 669 O O . THR B 1 25 ? -11.371 34.970 -27.704 1.00 87.13 25 THR C O 1
ATOM 673 N N . PRO B 1 26 ? -9.995 36.010 -26.267 1.00 66.13 26 PRO C N 1
ATOM 674 C CA . PRO B 1 26 ? -8.824 35.420 -26.930 1.00 66.19 26 PRO C CA 1
ATOM 675 C C . PRO B 1 26 ? -8.281 34.197 -26.206 1.00 64.09 26 PRO C C 1
ATOM 676 O O . PRO B 1 26 ? -7.501 34.321 -25.257 1.00 70.35 26 PRO C O 1
ATOM 680 N N . THR B 1 27 ? -8.580 33.003 -26.705 1.00 65.88 27 THR C N 1
ATOM 681 C CA . THR B 1 27 ? -8.056 31.784 -26.045 1.00 68.81 27 THR C CA 1
ATOM 682 C C . THR B 1 27 ? -6.847 31.275 -26.819 1.00 64.53 27 THR C C 1
ATOM 683 O O . THR B 1 27 ? -6.232 32.074 -27.509 1.00 62.97 27 THR C O 1
ATOM 687 N N . GLN B 1 28 ? -6.559 30.036 -26.781 1.00 68.51 28 GLN C N 1
ATOM 688 C CA . GLN B 1 28 ? -5.367 29.399 -27.401 1.00 65.75 28 GLN C CA 1
ATOM 689 C C . GLN B 1 28 ? -5.496 28.236 -28.393 1.00 80.93 28 GLN C C 1
ATOM 690 O O . GLN B 1 28 ? -5.342 28.467 -29.603 1.00 99.81 28 GLN C O 1
ATOM 696 N N . GLU B 1 29 ? -5.690 26.992 -27.804 1.00 74.41 29 GLU C N 1
ATOM 697 C CA . GLU B 1 29 ? -5.691 25.794 -28.686 1.00 65.81 29 GLU C CA 1
ATOM 698 C C . GLU B 1 29 ? -6.252 24.586 -27.936 1.00 65.44 29 GLU C C 1
ATOM 699 O O . GLU B 1 29 ? -7.023 24.773 -26.995 1.00 67.59 29 GLU C O 1
ATOM 705 N N . GLY B 1 30 ? -5.891 23.392 -28.414 1.00 67.16 30 GLY C N 1
ATOM 706 C CA . GLY B 1 30 ? -6.334 22.093 -27.875 1.00 65.63 30 GLY C CA 1
ATOM 707 C C . GLY B 1 30 ? -5.154 21.215 -27.501 1.00 64.56 30 GLY C C 1
ATOM 708 O O . GLY B 1 30 ? -5.322 20.261 -26.733 1.00 89.09 30 GLY C O 1
ATOM 709 N N . GLN B 1 31 ? -3.985 21.500 -28.048 1.00 65.13 31 GLN C N 1
ATOM 710 C CA . GLN B 1 31 ? -2.837 20.704 -27.634 1.00 58.69 31 GLN C CA 1
ATOM 711 C C . GLN B 1 31 ? -3.070 19.206 -27.734 1.00 64.78 31 GLN C C 1
ATOM 712 O O . GLN B 1 31 ? -3.038 18.495 -26.723 1.00 73.08 31 GLN C O 1
ATOM 718 N N . THR B 1 32 ? -3.371 18.734 -28.940 1.00 93.21 32 THR C N 1
ATOM 719 C CA . THR B 1 32 ? -3.738 17.340 -29.109 1.00 59.75 32 THR C CA 1
ATOM 720 C C . THR B 1 32 ? -2.854 16.381 -28.330 1.00 62.58 32 THR C C 1
ATOM 721 O O . THR B 1 32 ? -1.661 16.625 -28.122 1.00 66.63 32 THR C O 1
ATOM 725 N N . LEU B 1 33 ? -3.472 15.298 -27.861 1.00 60.62 33 LEU C N 1
ATOM 726 C CA . LEU B 1 33 ? -2.764 14.320 -27.046 1.00 59.13 33 LEU C CA 1
ATOM 727 C C . LEU B 1 33 ? -1.447 13.908 -27.692 1.00 75.07 33 LEU C C 1
ATOM 728 O O . LEU B 1 33 ? -0.391 13.942 -27.053 1.00 69.97 33 LEU C O 1
ATOM 733 N N . ARG B 1 34 ? -1.492 13.544 -28.977 1.00 56.68 34 ARG C N 1
ATOM 734 C CA . ARG B 1 34 ? -0.283 13.127 -29.680 1.00 54.88 34 ARG C CA 1
ATOM 735 C C . ARG B 1 34 ? 0.805 14.187 -29.590 1.00 54.37 34 ARG C C 1
ATOM 736 O O . ARG B 1 34 ? 1.956 13.887 -29.257 1.00 49.89 34 ARG C O 1
ATOM 744 N N . ASP B 1 35 ? 0.456 15.437 -29.896 1.00 55.88 35 ASP C N 1
ATOM 745 C CA . ASP B 1 35 ? 1.460 16.493 -29.870 1.00 55.48 35 ASP C CA 1
ATOM 746 C C . ASP B 1 35 ? 1.924 16.774 -28.452 1.00 53.91 35 ASP C C 1
ATOM 747 O O . ASP B 1 35 ? 3.104 17.064 -28.231 1.00 55.03 35 ASP C O 1
ATOM 752 N N . SER B 1 36 ? 1.013 16.698 -27.481 1.00 60.40 36 SER C N 1
ATOM 753 C CA . SER B 1 36 ? 1.396 16.882 -26.087 1.00 52.49 36 SER C CA 1
ATOM 754 C C . SER B 1 36 ? 2.417 15.834 -25.672 1.00 51.28 36 SER C C 1
ATOM 755 O O . SER B 1 36 ? 3.497 16.160 -25.165 1.00 51.15 36 SER C O 1
ATOM 758 N N . VAL B 1 37 ? 2.092 14.563 -25.902 1.00 54.09 37 VAL C N 1
ATOM 759 C CA . VAL B 1 37 ? 2.968 13.442 -25.585 1.00 51.89 37 VAL C CA 1
ATOM 760 C C . VAL B 1 37 ? 4.272 13.583 -26.353 1.00 55.38 37 VAL C C 1
ATOM 761 O O . VAL B 1 37 ? 5.317 13.086 -25.922 1.00 56.50 37 VAL C O 1
ATOM 765 N N . GLU B 1 38 ? 4.221 14.276 -27.489 1.00 61.32 38 GLU C N 1
ATOM 766 C CA . GLU B 1 38 ? 5.386 14.361 -28.360 1.00 62.99 38 GLU C CA 1
ATOM 767 C C . GLU B 1 38 ? 6.445 15.306 -27.809 1.00 62.90 38 GLU C C 1
ATOM 768 O O . GLU B 1 38 ? 7.606 14.916 -27.637 1.00 67.01 38 GLU C O 1
ATOM 774 N N . LYS B 1 39 ? 6.072 16.561 -27.557 1.00 71.14 39 LYS C N 1
ATOM 775 C CA . LYS B 1 39 ? 7.034 17.503 -26.999 1.00 71.04 39 LYS C CA 1
ATOM 776 C C . LYS B 1 39 ? 7.502 17.063 -25.622 1.00 60.84 39 LYS C C 1
ATOM 777 O O . LYS B 1 39 ? 8.661 17.291 -25.260 1.00 68.72 39 LYS C O 1
ATOM 783 N N . ALA B 1 40 ? 6.624 16.417 -24.852 1.00 59.22 40 ALA C N 1
ATOM 784 C CA . ALA B 1 40 ? 6.998 15.975 -23.514 1.00 61.54 40 ALA C CA 1
ATOM 785 C C . ALA B 1 40 ? 8.183 15.019 -23.553 1.00 64.39 40 ALA C C 1
ATOM 786 O O . ALA B 1 40 ? 9.114 15.143 -22.749 1.00 70.28 40 ALA C O 1
ATOM 788 N N . LEU B 1 41 ? 8.170 14.059 -24.476 1.00 64.28 41 LEU C N 1
ATOM 789 C CA . LEU B 1 41 ? 9.291 13.133 -24.550 1.00 61.74 41 LEU C CA 1
ATOM 790 C C . LEU B 1 41 ? 10.462 13.732 -25.309 1.00 64.30 41 LEU C C 1
ATOM 791 O O . LEU B 1 41 ? 11.610 13.555 -24.893 1.00 65.80 41 LEU C O 1
ATOM 796 N N . HIS B 1 42 ? 10.202 14.470 -26.391 1.00 86.79 42 HIS C N 1
ATOM 797 C CA . HIS B 1 42 ? 11.276 15.246 -27.003 1.00 70.78 42 HIS C CA 1
ATOM 798 C C . HIS B 1 42 ? 11.950 16.134 -25.968 1.00 71.24 42 HIS C C 1
ATOM 799 O O . HIS B 1 42 ? 13.178 16.293 -25.983 1.00 74.89 42 HIS C O 1
ATOM 806 N N . ASN B 1 43 ? 11.170 16.699 -25.041 1.00 74.04 43 ASN C N 1
ATOM 807 C CA . ASN B 1 43 ? 11.758 17.500 -23.970 1.00 73.41 43 ASN C CA 1
ATOM 808 C C . ASN B 1 43 ? 12.613 16.597 -23.077 1.00 74.19 43 ASN C C 1
ATOM 809 O O . ASN B 1 43 ? 13.835 16.755 -23.021 1.00 82.79 43 ASN C O 1
ATOM 814 N N . TYR B 1 44 ? 11.984 15.632 -22.401 1.00 71.36 44 TYR C N 1
ATOM 815 C CA . TYR B 1 44 ? 12.642 14.669 -21.515 1.00 72.21 44 TYR C CA 1
ATOM 816 C C . TYR B 1 44 ? 13.946 14.132 -22.092 1.00 72.56 44 TYR C C 1
ATOM 817 O O . TYR B 1 44 ? 14.999 14.243 -21.451 1.00 77.01 44 TYR C O 1
ATOM 826 N N . PHE B 1 45 ? 13.877 13.528 -23.283 1.00 75.03 45 PHE C N 1
ATOM 827 C CA . PHE B 1 45 ? 15.073 12.967 -23.907 1.00 76.31 45 PHE C CA 1
ATOM 828 C C . PHE B 1 45 ? 16.178 14.009 -24.064 1.00 80.82 45 PHE C C 1
ATOM 829 O O . PHE B 1 45 ? 17.368 13.684 -23.960 1.00 83.48 45 PHE C O 1
ATOM 837 N N . ALA B 1 46 ? 15.769 15.235 -24.370 1.00 90.15 46 ALA C N 1
ATOM 838 C CA . ALA B 1 46 ? 16.747 16.325 -24.550 1.00 88.52 46 ALA C CA 1
ATOM 839 C C . ALA B 1 46 ? 17.708 16.531 -23.384 1.00 88.37 46 ALA C C 1
ATOM 840 O O . ALA B 1 46 ? 18.891 16.247 -23.547 1.00 89.60 46 ALA C O 1
ATOM 842 N N . HIS B 1 47 ? 17.197 16.939 -22.227 1.00 87.36 47 HIS C N 1
ATOM 843 C CA . HIS B 1 47 ? 18.073 17.168 -21.052 1.00 93.48 47 HIS C CA 1
ATOM 844 C C . HIS B 1 47 ? 18.288 15.770 -20.477 1.00 87.68 47 HIS C C 1
ATOM 845 O O . HIS B 1 47 ? 17.499 15.394 -19.612 1.00 91.37 47 HIS C O 1
ATOM 852 N N . LEU B 1 48 ? 19.347 15.066 -20.883 1.00 90.05 48 LEU C N 1
ATOM 853 C CA . LEU B 1 48 ? 19.558 13.694 -20.355 1.00 107.45 48 LEU C CA 1
ATOM 854 C C . LEU B 1 48 ? 20.994 13.202 -20.569 1.00 116.25 48 LEU C C 1
ATOM 855 O O . LEU B 1 48 ? 21.169 12.251 -21.346 1.00 102.52 48 LEU C O 1
ATOM 860 N N . GLU B 1 49 ? 21.990 13.839 -19.948 1.00 126.55 49 GLU C N 1
ATOM 861 C CA . GLU B 1 49 ? 23.342 13.234 -20.027 1.00 119.77 49 GLU C CA 1
ATOM 862 C C . GLU B 1 49 ? 23.154 11.944 -19.235 1.00 106.94 49 GLU C C 1
ATOM 863 O O . GLU B 1 49 ? 23.164 10.864 -19.840 1.00 109.77 49 GLU C O 1
ATOM 869 N N . GLY B 1 50 ? 22.975 12.085 -17.919 1.00 98.53 50 GLY C N 1
ATOM 870 C CA . GLY B 1 50 ? 22.703 10.916 -17.068 1.00 117.79 50 GLY C CA 1
ATOM 871 C C . GLY B 1 50 ? 21.649 10.167 -17.849 1.00 116.02 50 GLY C C 1
ATOM 872 O O . GLY B 1 50 ? 20.591 10.755 -18.095 1.00 126.14 50 GLY C O 1
ATOM 873 N N . GLN B 1 51 ? 21.940 8.926 -18.243 1.00 94.05 51 GLN C N 1
ATOM 874 C CA . GLN B 1 51 ? 20.996 8.166 -19.097 1.00 97.24 51 GLN C CA 1
ATOM 875 C C . GLN B 1 51 ? 20.387 7.107 -18.186 1.00 86.52 51 GLN C C 1
ATOM 876 O O . GLN B 1 51 ? 19.154 6.980 -18.180 1.00 88.81 51 GLN C O 1
ATOM 882 N N . PRO B 1 52 ? 21.170 6.368 -17.385 1.00 91.29 52 PRO C N 1
ATOM 883 C CA . PRO B 1 52 ? 20.631 5.249 -16.586 1.00 100.63 52 PRO C CA 1
ATOM 884 C C . PRO B 1 52 ? 19.119 5.092 -16.475 1.00 96.14 52 PRO C C 1
ATOM 885 O O . PRO B 1 52 ? 18.581 5.084 -15.364 1.00 86.15 52 PRO C O 1
ATOM 889 N N . VAL B 1 53 ? 18.421 4.963 -17.607 1.00 107.09 53 VAL C N 1
ATOM 890 C CA . VAL B 1 53 ? 16.982 4.715 -17.613 1.00 98.58 53 VAL C CA 1
ATOM 891 C C . VAL B 1 53 ? 16.680 3.518 -18.506 1.00 74.56 53 VAL C C 1
ATOM 892 O O . VAL B 1 53 ? 17.267 3.357 -19.584 1.00 69.74 53 VAL C O 1
ATOM 896 N N . THR B 1 54 ? 15.791 2.660 -18.027 1.00 75.64 54 THR C N 1
ATOM 897 C CA . THR B 1 54 ? 15.192 1.595 -18.817 1.00 65.17 54 THR C CA 1
ATOM 898 C C . THR B 1 54 ? 13.723 1.607 -18.412 1.00 63.44 54 THR C C 1
ATOM 899 O O . THR B 1 54 ? 13.280 2.496 -17.676 1.00 64.31 54 THR C O 1
ATOM 903 N N . ASP B 1 55 ? 12.948 0.634 -18.894 1.00 61.53 55 ASP C N 1
ATOM 904 C CA . ASP B 1 55 ? 11.541 0.494 -18.506 1.00 58.85 55 ASP C CA 1
ATOM 905 C C . ASP B 1 55 ? 10.778 1.753 -18.909 1.00 58.45 55 ASP C C 1
ATOM 906 O O . ASP B 1 55 ? 9.721 2.061 -18.351 1.00 58.74 55 ASP C O 1
ATOM 911 N N . VAL B 1 56 ? 11.322 2.500 -19.874 1.00 53.30 56 VAL C N 1
ATOM 912 C CA . VAL B 1 56 ? 10.696 3.753 -20.284 1.00 55.81 56 VAL C CA 1
ATOM 913 C C . VAL B 1 56 ? 9.284 3.503 -20.784 1.00 58.21 56 VAL C C 1
ATOM 914 O O . VAL B 1 56 ? 8.375 4.303 -20.540 1.00 61.38 56 VAL C O 1
ATOM 918 N N . TYR B 1 57 ? 9.075 2.391 -21.491 1.00 47.71 57 TYR C N 1
ATOM 919 C CA . TYR B 1 57 ? 7.732 2.060 -21.947 1.00 45.54 57 TYR C CA 1
ATOM 920 C C . TYR B 1 57 ? 6.781 1.964 -20.765 1.00 51.49 57 TYR C C 1
ATOM 921 O O . TYR B 1 57 ? 5.695 2.554 -20.770 1.00 45.28 57 TYR C O 1
ATOM 930 N N . ASN B 1 58 ? 7.190 1.227 -19.731 1.00 67.31 58 ASN C N 1
ATOM 931 C CA . ASN B 1 58 ? 6.397 1.115 -18.515 1.00 49.00 58 ASN C CA 1
ATOM 932 C C . ASN B 1 58 ? 6.364 2.421 -17.731 1.00 46.88 58 ASN C C 1
ATOM 933 O O . ASN B 1 58 ? 5.363 2.710 -17.065 1.00 47.91 58 ASN C O 1
ATOM 938 N N . MET B 1 59 ? 7.429 3.224 -17.797 1.00 45.08 59 MET C N 1
ATOM 939 C CA . MET B 1 59 ? 7.397 4.515 -17.118 1.00 49.83 59 MET C CA 1
ATOM 940 C C . MET B 1 59 ? 6.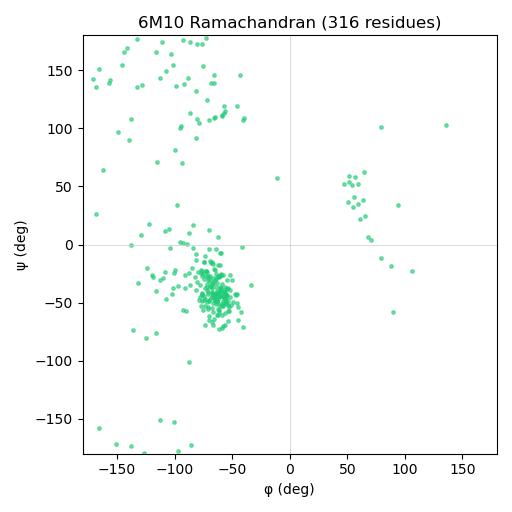371 5.440 -17.749 1.00 60.76 59 MET C C 1
ATOM 941 O O . MET B 1 59 ? 5.599 6.097 -17.042 1.00 50.16 59 MET C O 1
ATOM 946 N N . VAL B 1 60 ? 6.356 5.514 -19.079 1.00 46.37 60 VAL C N 1
ATOM 947 C CA . VAL B 1 60 ? 5.361 6.344 -19.742 1.00 42.52 60 VAL C CA 1
ATOM 948 C C . VAL B 1 60 ? 3.986 5.716 -19.610 1.00 41.09 60 VAL C C 1
ATOM 949 O O . VAL B 1 60 ? 2.973 6.421 -19.554 1.00 38.19 60 VAL C O 1
ATOM 953 N N . LEU B 1 61 ? 3.923 4.387 -19.535 1.00 43.28 61 LEU C N 1
ATOM 954 C CA . LEU B 1 61 ? 2.633 3.728 -19.390 1.00 42.63 61 LEU C CA 1
ATOM 955 C C . LEU B 1 61 ? 2.016 4.027 -18.032 1.00 42.12 61 LEU C C 1
ATOM 956 O O . LEU B 1 61 ? 0.801 4.216 -17.925 1.00 40.67 61 LEU C O 1
ATOM 961 N N . CYS B 1 62 ? 2.839 4.095 -16.984 1.00 44.01 62 CYS C N 1
ATOM 962 C CA . CYS B 1 62 ? 2.319 4.467 -15.671 1.00 62.47 62 CYS C CA 1
ATOM 963 C C . CYS B 1 62 ? 1.789 5.894 -15.671 1.00 43.05 62 CYS C C 1
ATOM 964 O O . CYS B 1 62 ? 0.721 6.165 -15.110 1.00 52.63 62 CYS C O 1
ATOM 967 N N . GLU B 1 63 ? 2.514 6.819 -16.303 1.00 41.68 63 GLU C N 1
ATOM 968 C CA . GLU B 1 63 ? 2.087 8.213 -16.314 1.00 42.65 63 GLU C CA 1
ATOM 969 C C . GLU B 1 63 ? 0.816 8.427 -17.123 1.00 40.91 63 GLU C C 1
ATOM 970 O O . GLU B 1 63 ? 0.185 9.480 -16.991 1.00 45.55 63 GLU C O 1
ATOM 976 N N . VAL B 1 64 ? 0.422 7.455 -17.943 1.00 50.80 64 VAL C N 1
ATOM 977 C CA . VAL B 1 64 ? -0.702 7.616 -18.858 1.00 38.04 64 VAL C CA 1
ATOM 978 C C . VAL B 1 64 ? -1.842 6.702 -18.445 1.00 44.11 64 VAL C C 1
ATOM 979 O O . VAL B 1 64 ? -3.019 7.019 -18.655 1.00 37.50 64 VAL C O 1
ATOM 983 N N . GLU B 1 65 ? -1.498 5.561 -17.850 1.00 39.10 65 GLU C N 1
ATOM 984 C CA . GLU B 1 65 ? -2.528 4.625 -17.424 1.00 42.09 65 GLU C CA 1
ATOM 985 C C . GLU B 1 65 ? -3.296 5.163 -16.223 1.00 53.97 65 GLU C C 1
ATOM 986 O O . GLU B 1 65 ? -4.524 5.036 -16.157 1.00 46.22 65 GLU C O 1
ATOM 992 N N . ALA B 1 66 ? -2.589 5.781 -15.277 1.00 52.91 66 ALA C N 1
ATOM 993 C CA . ALA B 1 66 ? -3.238 6.317 -14.080 1.00 44.88 66 ALA C CA 1
ATOM 994 C C . ALA B 1 66 ? -4.243 7.421 -14.387 1.00 42.68 66 ALA C C 1
ATOM 995 O O . ALA B 1 66 ? -5.368 7.356 -13.862 1.00 46.78 66 ALA C O 1
ATOM 997 N N . PRO B 1 67 ? -3.928 8.450 -15.189 1.00 41.22 67 PRO C N 1
ATOM 998 C CA . PRO B 1 67 ? -4.954 9.469 -15.478 1.00 37.65 67 PRO C CA 1
ATOM 999 C C . PRO B 1 67 ? -6.128 8.926 -16.267 1.00 38.60 67 PRO C C 1
ATOM 1000 O O . PRO B 1 67 ? -7.284 9.236 -15.951 1.00 38.59 67 PRO C O 1
ATOM 1004 N N . LEU B 1 68 ? -5.856 8.134 -17.307 1.00 46.24 68 LEU C N 1
ATOM 1005 C CA . LEU B 1 68 ? -6.929 7.544 -18.100 1.00 41.97 68 LEU C CA 1
ATOM 1006 C C . LEU B 1 68 ? -7.847 6.697 -17.231 1.00 37.31 68 LEU C C 1
ATOM 1007 O O . LEU B 1 68 ? -9.069 6.870 -17.246 1.00 38.00 68 LEU C O 1
ATOM 1012 N N . LEU B 1 69 ? -7.270 5.780 -16.454 1.00 38.37 69 LEU C N 1
ATOM 1013 C CA . LEU B 1 69 ? -8.086 4.944 -15.581 1.00 41.07 69 LEU C CA 1
ATOM 1014 C C . LEU B 1 69 ? -8.851 5.777 -14.563 1.00 57.26 69 LEU C C 1
ATOM 1015 O O . LEU B 1 69 ? -9.929 5.374 -14.118 1.00 45.54 69 LEU C O 1
ATOM 1020 N N . GLU B 1 70 ? -8.324 6.946 -14.198 1.00 50.40 70 GLU C N 1
ATOM 1021 C CA . GLU B 1 70 ? -9.032 7.831 -13.281 1.00 42.41 70 GLU C CA 1
ATOM 1022 C C . GLU B 1 70 ? -10.247 8.462 -13.955 1.00 44.68 70 GLU C C 1
ATOM 1023 O O . GLU B 1 70 ? -11.376 8.338 -13.469 1.00 48.85 70 GLU C O 1
ATOM 1029 N N . THR B 1 71 ? -10.035 9.128 -15.096 1.00 44.05 71 THR C N 1
ATOM 1030 C CA . THR B 1 71 ? -11.076 9.980 -15.671 1.00 43.82 71 THR C CA 1
ATOM 1031 C C . THR B 1 71 ? -12.301 9.188 -16.120 1.00 48.43 71 THR C C 1
ATOM 1032 O O . THR B 1 71 ? -13.416 9.727 -16.110 1.00 53.48 71 THR C O 1
ATOM 1036 N N . VAL B 1 72 ? -12.110 7.934 -16.546 1.00 56.50 72 VAL C N 1
ATOM 1037 C CA . VAL B 1 72 ? -13.231 7.052 -16.884 1.00 53.19 72 VAL C CA 1
ATOM 1038 C C . VAL B 1 72 ? -14.070 6.784 -15.647 1.00 62.01 72 VAL C C 1
ATOM 1039 O O . VAL B 1 72 ? -15.307 6.836 -15.672 1.00 61.70 72 VAL C O 1
ATOM 1043 N N . MET B 1 73 ? -13.390 6.444 -14.550 1.00 53.74 73 MET C N 1
ATOM 1044 C CA . MET B 1 73 ? -14.059 6.156 -13.291 1.00 53.53 73 MET C CA 1
ATOM 1045 C C . MET B 1 73 ? -14.926 7.333 -12.877 1.00 59.80 73 MET C C 1
ATOM 1046 O O . MET B 1 73 ? -16.090 7.158 -12.504 1.00 70.14 73 MET C O 1
ATOM 1051 N N . ASN B 1 74 ? -14.375 8.546 -12.954 1.00 50.86 74 ASN C N 1
ATOM 1052 C CA . ASN B 1 74 ? -15.197 9.742 -12.823 1.00 50.94 74 ASN C CA 1
ATOM 1053 C C . ASN B 1 74 ? -16.385 9.666 -13.770 1.00 62.26 74 ASN C C 1
ATOM 1054 O O . ASN B 1 74 ? -17.544 9.806 -13.363 1.00 75.70 74 ASN C O 1
ATOM 1059 N N . HIS B 1 75 ? -16.094 9.395 -15.046 1.00 67.68 75 HIS C N 1
ATOM 1060 C CA . HIS B 1 75 ? -17.083 9.502 -16.111 1.00 60.72 75 HIS C CA 1
ATOM 1061 C C . HIS B 1 75 ? -18.148 8.428 -15.988 1.00 64.25 75 HIS C C 1
ATOM 1062 O O . HIS B 1 75 ? -19.324 8.669 -16.276 1.00 70.45 75 HIS C O 1
ATOM 1069 N N . VAL B 1 76 ? -17.756 7.242 -15.551 1.00 63.30 76 VAL C N 1
ATOM 1070 C CA . VAL B 1 76 ? -18.648 6.098 -15.487 1.00 66.16 76 VAL C CA 1
ATOM 1071 C C . VAL B 1 76 ? -19.259 6.049 -14.100 1.00 65.99 76 VAL C C 1
ATOM 1072 O O . VAL B 1 76 ? -20.075 5.174 -13.791 1.00 73.73 76 VAL C O 1
ATOM 1076 N N . LYS B 1 77 ? -18.897 7.027 -13.279 1.00 73.72 77 LYS C N 1
ATOM 1077 C CA . LYS B 1 77 ? -19.366 7.105 -11.902 1.00 79.09 77 LYS C CA 1
ATOM 1078 C C . LYS B 1 77 ? -19.077 5.800 -11.160 1.00 65.77 77 LYS C C 1
ATOM 1079 O O . LYS B 1 77 ? -19.959 5.184 -10.555 1.00 67.15 77 LYS C O 1
ATOM 1085 N N . GLY B 1 78 ? -17.825 5.369 -11.235 1.00 63.90 78 GLY C N 1
ATOM 1086 C CA . GLY B 1 78 ? -17.337 4.205 -10.526 1.00 66.91 78 GLY C CA 1
ATOM 1087 C C . GLY B 1 78 ? -17.792 2.801 -10.860 1.00 68.17 78 GLY C C 1
ATOM 1088 O O . GLY B 1 78 ? -17.452 1.869 -10.130 1.00 64.43 78 GLY C O 1
ATOM 1089 N N . ASN B 1 79 ? -18.578 2.625 -11.926 1.00 64.08 79 ASN C N 1
ATOM 1090 C CA . ASN B 1 79 ? -19.117 1.307 -12.252 1.00 63.51 79 ASN C CA 1
ATOM 1091 C C . ASN B 1 79 ? -17.999 0.702 -13.092 1.00 66.35 79 ASN C C 1
ATOM 1092 O O . ASN B 1 79 ? -17.718 1.175 -14.195 1.00 80.08 79 ASN C O 1
ATOM 1097 N N . GLN B 1 80 ? -17.354 -0.343 -12.574 1.00 65.37 80 GLN C N 1
ATOM 1098 C CA . GLN B 1 80 ? -16.236 -0.984 -13.255 1.00 64.44 80 GLN C CA 1
ATOM 1099 C C . GLN B 1 80 ? -16.676 -1.971 -14.328 1.00 72.94 80 GLN C C 1
ATOM 1100 O O . GLN B 1 80 ? -15.840 -2.408 -15.125 1.00 67.33 80 GLN C O 1
ATOM 1106 N N . THR B 1 81 ? -17.953 -2.350 -14.359 1.00 77.75 81 THR C N 1
ATOM 1107 C CA . THR B 1 81 ? -18.437 -3.183 -15.452 1.00 65.09 81 THR C CA 1
ATOM 1108 C C . THR B 1 81 ? -18.570 -2.373 -16.735 1.00 73.15 81 THR C C 1
ATOM 1109 O O . THR B 1 81 ? -18.109 -2.801 -17.799 1.00 71.71 81 THR C O 1
ATOM 1113 N N . LYS B 1 82 ? -19.182 -1.194 -16.653 1.00 81.38 82 LYS C N 1
ATOM 1114 C CA . LYS B 1 82 ? -19.249 -0.312 -17.809 1.00 65.21 82 LYS C CA 1
ATOM 1115 C C . LYS B 1 82 ? -17.924 0.405 -18.054 1.00 63.14 82 LYS C C 1
ATOM 1116 O O . LYS B 1 82 ? -17.654 0.824 -19.185 1.00 61.01 82 LYS C O 1
ATOM 1122 N N . ALA B 1 83 ? -17.097 0.572 -17.018 1.00 69.51 83 ALA C N 1
ATOM 1123 C CA . ALA B 1 83 ? -15.753 1.094 -17.242 1.00 71.97 83 ALA C CA 1
ATOM 1124 C C . ALA B 1 83 ? -14.906 0.112 -18.036 1.00 71.44 83 ALA C C 1
ATOM 1125 O O . ALA B 1 83 ? -14.058 0.530 -18.828 1.00 69.45 83 ALA C O 1
ATOM 1127 N N . SER B 1 84 ? -15.115 -1.189 -17.840 1.00 61.68 84 SER C N 1
ATOM 1128 C CA . SER B 1 84 ? -14.448 -2.166 -18.689 1.00 62.20 84 SER C CA 1
ATOM 1129 C C . SER B 1 84 ? -15.036 -2.161 -20.092 1.00 75.50 84 SER C C 1
ATOM 1130 O O . SER B 1 84 ? -14.320 -2.395 -21.072 1.00 59.68 84 SER C O 1
ATOM 1133 N N . GLU B 1 85 ? -16.339 -1.909 -20.207 1.00 87.60 85 GLU C N 1
ATOM 1134 C CA . GLU B 1 85 ? -16.976 -1.906 -21.517 1.00 68.02 85 GLU C CA 1
ATOM 1135 C C . GLU B 1 85 ? -16.378 -0.833 -22.404 1.00 58.23 85 GLU C C 1
ATOM 1136 O O . GLU B 1 85 ? -15.636 -1.142 -23.337 1.00 62.21 85 GLU C O 1
ATOM 1142 N N . LEU B 1 86 ? -16.697 0.431 -22.124 1.00 58.80 86 LEU C N 1
ATOM 1143 C CA . LEU B 1 86 ? -16.284 1.494 -23.031 1.00 60.01 86 LEU C CA 1
ATOM 1144 C C . LEU B 1 86 ? -14.767 1.565 -23.149 1.00 57.07 86 LEU C C 1
ATOM 1145 O O . LEU B 1 86 ? -14.240 1.997 -24.176 1.00 70.01 86 LEU C O 1
ATOM 1150 N N . LEU B 1 87 ? -14.041 1.130 -22.116 1.00 58.57 87 LEU C N 1
ATOM 1151 C CA . LEU B 1 87 ? -12.586 1.119 -22.223 1.00 57.39 87 LEU C CA 1
ATOM 1152 C C . LEU B 1 87 ? -12.079 -0.007 -23.108 1.00 55.58 87 LEU C C 1
ATOM 1153 O O . LEU B 1 87 ? -10.916 0.023 -23.520 1.00 55.68 87 LEU C O 1
ATOM 1158 N N . GLY B 1 88 ? -12.916 -0.995 -23.406 1.00 57.45 88 GLY C N 1
ATOM 1159 C CA . GLY B 1 88 ? -12.471 -2.153 -24.152 1.00 56.37 88 GLY C CA 1
ATOM 1160 C C . GLY B 1 88 ? -11.437 -2.946 -23.382 1.00 59.31 88 GLY C C 1
ATOM 1161 O O . GLY B 1 88 ? -10.288 -3.070 -23.816 1.00 57.57 88 GLY C O 1
ATOM 1162 N N . LEU B 1 89 ? -11.834 -3.470 -22.225 1.00 57.28 89 LEU C N 1
ATOM 1163 C CA . LEU B 1 89 ? -10.958 -4.281 -21.396 1.00 58.15 89 LEU C CA 1
ATOM 1164 C C . LEU B 1 89 ? -11.786 -5.372 -20.744 1.00 78.27 89 LEU C C 1
ATOM 1165 O O . LEU B 1 89 ? -13.018 -5.316 -20.734 1.00 96.96 89 LEU C O 1
ATOM 1170 N N . ASN B 1 90 ? -11.103 -6.368 -20.197 1.00 71.39 90 ASN C N 1
ATOM 1171 C CA . ASN B 1 90 ? -11.761 -7.368 -19.372 1.00 85.79 90 ASN C CA 1
ATOM 1172 C C . ASN B 1 90 ? -11.538 -6.991 -17.918 1.00 71.40 90 ASN C C 1
ATOM 1173 O O . ASN B 1 90 ? -10.434 -6.589 -17.537 1.00 72.61 90 ASN C O 1
ATOM 1178 N N . ARG B 1 91 ? -12.596 -7.096 -17.117 1.00 67.99 91 ARG C N 1
ATOM 1179 C CA . ARG B 1 91 ? -12.527 -6.667 -15.729 1.00 62.62 91 ARG C CA 1
ATOM 1180 C C . ARG B 1 91 ? -11.465 -7.412 -14.936 1.00 60.36 91 ARG C C 1
ATOM 1181 O O . ARG B 1 91 ? -11.203 -7.046 -13.788 1.00 79.26 91 ARG C O 1
ATOM 1189 N N . GLY B 1 92 ? -10.848 -8.438 -15.508 1.00 69.05 92 GLY C N 1
ATOM 1190 C CA . GLY B 1 92 ? -9.703 -9.052 -14.875 1.00 78.83 92 GLY C CA 1
ATOM 1191 C C . GLY B 1 92 ? -8.505 -8.129 -14.926 1.00 70.58 92 GLY C C 1
ATOM 1192 O O . GLY B 1 92 ? -7.990 -7.713 -13.885 1.00 66.65 92 GLY C O 1
ATOM 1193 N N . THR B 1 93 ? -8.055 -7.794 -16.138 1.00 83.29 93 THR C N 1
ATOM 1194 C CA . THR B 1 93 ? -6.942 -6.861 -16.269 1.00 71.34 93 THR C CA 1
ATOM 1195 C C . THR B 1 93 ? -7.343 -5.435 -15.927 1.00 64.38 93 THR C C 1
ATOM 1196 O O . THR B 1 93 ? -6.474 -4.637 -15.571 1.00 62.29 93 THR C O 1
ATOM 1200 N N . LEU B 1 94 ? -8.626 -5.094 -16.032 1.00 63.54 94 LEU C N 1
ATOM 1201 C CA . LEU B 1 94 ? -9.088 -3.798 -15.555 1.00 57.14 94 LEU C CA 1
ATOM 1202 C C . LEU B 1 94 ? -8.760 -3.663 -14.077 1.00 64.94 94 LEU C C 1
ATOM 1203 O O . LEU B 1 94 ? -7.865 -2.900 -13.704 1.00 61.95 94 LEU C O 1
ATOM 1208 N N . ARG B 1 95 ? -9.468 -4.432 -13.244 1.00 58.47 95 ARG C N 1
ATOM 1209 C CA . ARG B 1 95 ? -9.246 -4.435 -11.802 1.00 50.74 95 ARG C CA 1
ATOM 1210 C C . ARG B 1 95 ? -7.768 -4.499 -11.440 1.00 49.83 95 ARG C C 1
ATOM 1211 O O . ARG B 1 95 ? -7.306 -3.791 -10.540 1.00 54.59 95 ARG C O 1
ATOM 1219 N N . LYS B 1 96 ? -7.006 -5.340 -12.140 1.00 51.94 96 LYS C N 1
ATOM 1220 C CA . LYS B 1 96 ? -5.577 -5.444 -11.868 1.00 52.67 96 LYS C CA 1
ATOM 1221 C C . LYS B 1 96 ? -4.863 -4.120 -12.102 1.00 53.55 96 LYS C C 1
ATOM 1222 O O . LYS B 1 96 ? -3.825 -3.857 -11.484 1.00 60.21 96 LYS C O 1
ATOM 1228 N N . LYS B 1 97 ? -5.401 -3.277 -12.986 1.00 62.41 97 LYS C N 1
ATOM 1229 C CA . LYS B 1 97 ? -4.808 -1.969 -13.243 1.00 53.57 97 LYS C CA 1
ATOM 1230 C C . LYS B 1 97 ? -5.126 -0.990 -12.121 1.00 50.68 97 LYS C C 1
ATOM 1231 O O . LYS B 1 97 ? -4.231 -0.315 -11.606 1.00 57.53 97 LYS C O 1
ATOM 1237 N N . LEU B 1 98 ? -6.400 -0.908 -11.727 1.00 48.96 98 LEU C N 1
ATOM 1238 C CA . LEU B 1 98 ? -6.812 0.042 -10.697 1.00 49.82 98 LEU C CA 1
ATOM 1239 C C . LEU B 1 98 ? -6.133 -0.224 -9.364 1.00 51.06 98 LEU C C 1
ATOM 1240 O O . LEU B 1 98 ? -5.771 0.723 -8.658 1.00 56.77 98 LEU C O 1
ATOM 1245 N N . LYS B 1 99 ? -5.992 -1.493 -8.978 1.00 55.88 99 LYS C N 1
ATOM 1246 C CA . LYS B 1 99 ? -5.272 -1.805 -7.752 1.00 53.61 99 LYS C CA 1
ATOM 1247 C C . LYS B 1 99 ? -3.815 -1.389 -7.834 1.00 52.90 99 LYS C C 1
ATOM 1248 O O . LYS B 1 99 ? -3.209 -1.071 -6.806 1.00 55.81 99 LYS C O 1
ATOM 1254 N N . GLN B 1 100 ? -3.245 -1.365 -9.036 1.00 55.14 100 GLN C N 1
ATOM 1255 C CA . GLN B 1 100 ? -1.927 -0.778 -9.201 1.00 52.95 100 GLN C CA 1
ATOM 1256 C C . GLN B 1 100 ? -1.933 0.705 -8.857 1.00 54.34 100 GLN C C 1
ATOM 1257 O O . GLN B 1 100 ? -0.867 1.273 -8.599 1.00 68.53 100 GLN C O 1
ATOM 1263 N N . TYR B 1 101 ? -3.113 1.333 -8.824 1.00 63.04 101 TYR C N 1
ATOM 1264 C CA . TYR B 1 101 ? -3.243 2.751 -8.506 1.00 53.19 101 TYR C CA 1
ATOM 1265 C C . TYR B 1 101 ? -4.378 3.108 -7.547 1.00 49.87 101 TYR C C 1
ATOM 1266 O O . TYR B 1 101 ? -4.131 3.436 -6.382 1.00 57.60 101 TYR C O 1
ATOM 1275 N N . ASP B 1 102 ? -5.617 3.053 -8.044 1.00 48.63 102 ASP C N 1
ATOM 1276 C CA . ASP B 1 102 ? -6.803 3.546 -7.292 1.00 51.14 102 ASP C CA 1
ATOM 1277 C C . ASP B 1 102 ? -8.037 2.650 -7.433 1.00 49.30 102 ASP C C 1
ATOM 1278 O O . ASP B 1 102 ? -8.886 2.945 -8.271 1.00 46.42 102 ASP C O 1
ATOM 1283 N N . LEU B 1 103 ? -8.169 1.674 -6.536 1.00 84.74 103 LEU C N 1
ATOM 1284 C CA . LEU B 1 103 ? -9.265 0.669 -6.491 1.00 73.24 103 LEU C CA 1
ATOM 1285 C C . LEU B 1 103 ? -10.621 1.316 -6.743 1.00 57.45 103 LEU C C 1
ATOM 1286 O O . LEU B 1 103 ? -11.598 0.631 -6.435 1.00 50.67 103 LEU C O 1
ATOM 1291 N N . THR C 1 24 ? -12.552 -26.033 -39.125 1.00 75.22 24 THR B N 1
ATOM 1292 C CA . THR C 1 24 ? -12.788 -25.383 -40.407 1.00 87.32 24 THR B CA 1
ATOM 1293 C C . THR C 1 24 ? -14.249 -24.954 -40.528 1.00 75.20 24 THR B C 1
ATOM 1294 O O . THR C 1 24 ? -14.552 -23.973 -41.190 1.00 76.84 24 THR B O 1
ATOM 1298 N N . THR C 1 25 ? -15.145 -25.688 -39.855 1.00 70.75 25 THR B N 1
ATOM 1299 C CA . THR C 1 25 ? -16.592 -25.480 -39.880 1.00 71.60 25 THR B CA 1
ATOM 1300 C C . THR C 1 25 ? -16.969 -24.564 -38.712 1.00 73.69 25 THR B C 1
ATOM 1301 O O . THR C 1 25 ? -16.077 -24.170 -37.951 1.00 91.71 25 THR B O 1
ATOM 1305 N N . PRO C 1 26 ? -18.232 -24.151 -38.547 1.00 70.89 26 PRO B N 1
ATOM 1306 C CA . PRO C 1 26 ? -18.570 -23.344 -37.367 1.00 71.25 26 PRO B CA 1
ATOM 1307 C C . PRO C 1 26 ? -18.406 -24.158 -36.106 1.00 75.17 26 PRO B C 1
ATOM 1308 O O . PRO C 1 26 ? -18.741 -25.344 -36.056 1.00 67.77 26 PRO B O 1
ATOM 1312 N N . THR C 1 27 ? -17.851 -23.520 -35.078 1.00 73.11 27 THR B N 1
ATOM 1313 C CA . THR C 1 27 ? -17.580 -24.209 -33.795 1.00 69.75 27 THR B CA 1
ATOM 1314 C C . THR C 1 27 ? -17.497 -23.177 -32.677 1.00 80.51 27 THR B C 1
ATOM 1315 O O . THR C 1 27 ? -16.828 -22.165 -32.877 1.00 88.01 27 THR B O 1
ATOM 1319 N N . GLN C 1 28 ? -18.067 -23.489 -31.512 1.00 82.89 28 GLN B N 1
ATOM 1320 C CA . GLN C 1 28 ? -18.093 -22.562 -30.350 1.00 69.60 28 GLN B CA 1
ATOM 1321 C C . GLN C 1 28 ? -16.729 -22.524 -29.655 1.00 69.41 28 GLN B C 1
ATOM 1322 O O . GLN C 1 28 ? -15.869 -23.364 -29.935 1.00 69.35 28 GLN B O 1
ATOM 1328 N N . GLU C 1 29 ? -16.576 -21.612 -28.701 1.00 73.47 29 GLU B N 1
ATOM 1329 C CA . GLU C 1 29 ? -15.269 -21.442 -28.024 1.00 73.20 29 GLU B CA 1
ATOM 1330 C C . GLU C 1 29 ? -14.970 -22.577 -27.044 1.00 70.12 29 GLU B C 1
ATOM 1331 O O . GLU C 1 29 ? -14.086 -23.385 -27.337 1.00 70.51 29 GLU B O 1
ATOM 1337 N N . GLY C 1 30 ? -15.706 -22.634 -25.939 1.00 70.45 30 GLY B N 1
ATOM 1338 C CA . GLY C 1 30 ? -15.409 -23.552 -24.825 1.00 84.28 30 GLY B CA 1
ATOM 1339 C C . GLY C 1 30 ? -15.537 -22.799 -23.520 1.00 63.38 30 GLY B C 1
ATOM 1340 O O . GLY C 1 30 ? -14.615 -22.057 -23.201 1.00 66.37 30 GLY B O 1
ATOM 1341 N N . GLN C 1 31 ? -16.646 -23.017 -22.811 1.00 69.87 31 GLN B N 1
ATOM 1342 C CA . GLN C 1 31 ? -16.992 -22.334 -21.537 1.00 57.48 31 GLN B CA 1
ATOM 1343 C C . GLN C 1 31 ? -15.830 -22.687 -20.622 1.00 55.04 31 GLN B C 1
ATOM 1344 O O . GLN C 1 31 ? -15.771 -23.815 -20.160 1.00 60.01 31 GLN B O 1
ATOM 1350 N N . THR C 1 32 ? -14.999 -21.699 -20.298 1.00 53.45 32 THR B N 1
ATOM 1351 C CA . THR C 1 32 ? -13.818 -21.903 -19.423 1.00 52.29 32 THR B CA 1
ATOM 1352 C C . THR C 1 32 ? -14.326 -22.032 -17.990 1.00 54.93 32 THR B C 1
ATOM 1353 O O . THR C 1 32 ? -15.340 -21.423 -17.652 1.00 66.53 32 THR B O 1
ATOM 1357 N N . LEU C 1 33 ? -13.574 -22.720 -17.140 1.00 60.80 33 LEU B N 1
ATOM 1358 C CA . LEU C 1 33 ? -14.060 -22.970 -15.789 1.00 54.22 33 LEU B CA 1
ATOM 1359 C C . LEU C 1 33 ? -14.499 -21.677 -15.117 1.00 53.31 33 LEU B C 1
ATOM 1360 O O . LEU C 1 33 ? -15.570 -21.625 -14.503 1.00 49.65 33 LEU B O 1
ATOM 1365 N N . ARG C 1 34 ? -13.694 -20.620 -15.234 1.00 53.24 34 ARG B N 1
ATOM 1366 C CA . ARG C 1 34 ? -14.075 -19.332 -14.669 1.00 54.89 34 ARG B CA 1
ATOM 1367 C C . ARG C 1 34 ? -15.420 -18.856 -15.210 1.00 57.14 34 ARG B C 1
ATOM 1368 O O . ARG C 1 34 ? -16.260 -18.361 -14.451 1.00 72.30 34 ARG B O 1
ATOM 1376 N N . ASP C 1 35 ? -15.656 -19.002 -16.516 1.00 55.63 35 ASP B N 1
ATOM 1377 C CA . ASP C 1 35 ? -16.922 -18.526 -17.067 1.00 57.88 35 ASP B CA 1
ATOM 1378 C C . ASP C 1 35 ? -18.081 -19.450 -16.712 1.00 56.40 35 ASP B C 1
ATOM 1379 O O . ASP C 1 35 ? -19.232 -19.006 -16.665 1.00 55.91 35 ASP B O 1
ATOM 1384 N N . SER C 1 36 ? -17.809 -20.730 -16.460 1.00 57.35 36 SER B N 1
ATOM 1385 C CA . SER C 1 36 ? -18.879 -21.644 -16.069 1.00 55.68 36 SER B CA 1
ATOM 1386 C C . SER C 1 36 ? -19.459 -21.259 -14.715 1.00 53.99 36 SER B C 1
ATOM 1387 O O . SER C 1 36 ? -20.679 -21.257 -14.528 1.00 53.90 36 SER B O 1
ATOM 1390 N N . VAL C 1 37 ? -18.594 -20.929 -13.756 1.00 56.23 37 VAL B N 1
ATOM 1391 C CA . VAL C 1 37 ? -19.024 -20.475 -12.438 1.00 76.20 37 VAL B CA 1
ATOM 1392 C C . VAL C 1 37 ? -19.878 -19.227 -12.606 1.00 64.97 37 VAL B C 1
ATOM 1393 O O . VAL C 1 37 ? -21.099 -19.265 -12.416 1.00 67.73 37 VAL B O 1
ATOM 1397 N N . GLU C 1 38 ? -19.218 -18.120 -12.958 1.00 55.46 38 GLU B N 1
ATOM 1398 C CA . GLU C 1 38 ? -19.800 -16.806 -13.219 1.00 58.32 38 GLU B CA 1
ATOM 1399 C C . GLU C 1 38 ? -21.187 -16.704 -13.841 1.00 64.16 38 GLU B C 1
ATOM 1400 O O . GLU C 1 38 ? -21.960 -15.804 -13.508 1.00 67.37 38 GLU B O 1
ATOM 1406 N N . LYS C 1 39 ? -21.511 -17.639 -14.730 1.00 82.73 39 LYS B N 1
ATOM 1407 C CA . LYS C 1 39 ? -22.788 -17.635 -15.429 1.00 69.39 39 LYS B CA 1
ATOM 1408 C C . LYS C 1 39 ? -23.681 -18.654 -14.728 1.00 78.69 39 LYS B C 1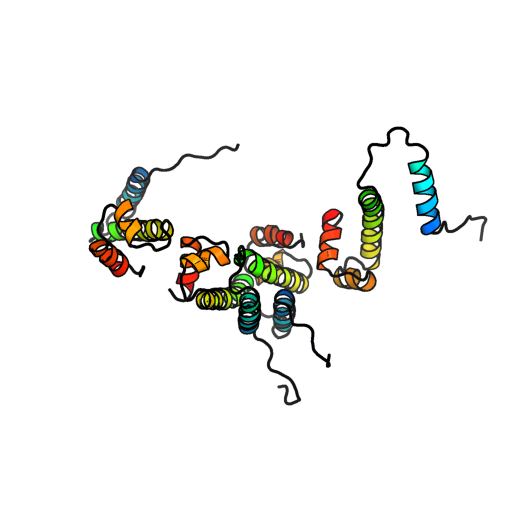
ATOM 1409 O O . LYS C 1 39 ? -24.910 -18.539 -14.812 1.00 70.20 39 LYS B O 1
ATOM 1415 N N . ALA C 1 40 ? -23.098 -19.645 -14.046 1.00 78.75 40 ALA B N 1
ATOM 1416 C CA . ALA C 1 40 ? -23.895 -20.568 -13.242 1.00 75.65 40 ALA B CA 1
ATOM 1417 C C . ALA C 1 40 ? -24.341 -19.912 -11.945 1.00 67.18 40 ALA B C 1
ATOM 1418 O O . ALA C 1 40 ? -25.488 -20.077 -11.518 1.00 66.60 40 ALA B O 1
ATOM 1420 N N . LEU C 1 41 ? -23.438 -19.180 -11.297 1.00 64.74 41 LEU B N 1
ATOM 1421 C CA . LEU C 1 41 ? -23.806 -18.407 -10.121 1.00 67.29 41 LEU B CA 1
ATOM 1422 C C . LEU C 1 41 ? -24.852 -17.369 -10.489 1.00 71.48 41 LEU B C 1
ATOM 1423 O O . LEU C 1 41 ? -25.935 -17.335 -9.897 1.00 74.57 41 LEU B O 1
ATOM 1428 N N . HIS C 1 42 ? -24.520 -16.524 -11.468 1.00 80.71 42 HIS B N 1
ATOM 1429 C CA . HIS C 1 42 ? -25.367 -15.418 -11.899 1.00 74.98 42 HIS B CA 1
ATOM 1430 C C . HIS C 1 42 ? -26.808 -15.869 -12.088 1.00 80.37 42 HIS B C 1
ATOM 1431 O O . HIS C 1 42 ? -27.742 -15.184 -11.660 1.00 77.79 42 HIS B O 1
ATOM 1438 N N . ASN C 1 43 ? -26.998 -17.031 -12.709 1.00 82.69 43 ASN B N 1
ATOM 1439 C CA . ASN C 1 43 ? -28.342 -17.555 -12.904 1.00 76.56 43 ASN B CA 1
ATOM 1440 C C . ASN C 1 43 ? -28.958 -18.101 -11.622 1.00 76.84 43 ASN B C 1
ATOM 1441 O O . ASN C 1 43 ? -30.154 -18.412 -11.613 1.00 79.92 43 ASN B O 1
ATOM 1446 N N . TYR C 1 44 ? -28.173 -18.239 -10.556 1.00 76.46 44 TYR B N 1
ATOM 1447 C CA . TYR C 1 44 ? -28.677 -18.658 -9.254 1.00 77.20 44 TYR B CA 1
ATOM 1448 C C . TYR C 1 44 ? -29.086 -17.470 -8.405 1.00 75.98 44 TYR B C 1
ATOM 1449 O O . TYR C 1 44 ? -29.956 -17.599 -7.538 1.00 79.25 44 TYR B O 1
ATOM 1458 N N . PHE C 1 45 ? -28.480 -16.315 -8.652 1.00 83.42 45 PHE B N 1
ATOM 1459 C CA . PHE C 1 45 ? -28.887 -15.062 -8.042 1.00 76.56 45 PHE B CA 1
ATOM 1460 C C . PHE C 1 45 ? -30.045 -14.390 -8.782 1.00 80.08 45 PHE B C 1
ATOM 1461 O O . PHE C 1 45 ? -30.276 -13.189 -8.588 1.00 82.54 45 PHE B O 1
ATOM 1469 N N . ALA C 1 46 ? -30.759 -15.121 -9.639 1.00 82.31 46 ALA B N 1
ATOM 1470 C CA . ALA C 1 46 ? -31.983 -14.633 -10.258 1.00 83.92 46 ALA B CA 1
ATOM 1471 C C . ALA C 1 46 ? -33.197 -15.492 -9.931 1.00 87.38 46 ALA B C 1
ATOM 1472 O O . ALA C 1 46 ? -34.317 -14.968 -9.945 1.00 93.07 46 ALA B O 1
ATOM 1474 N N . HIS C 1 47 ? -33.020 -16.780 -9.630 1.00 84.91 47 HIS B N 1
ATOM 1475 C CA . HIS C 1 47 ? -34.099 -17.622 -9.135 1.00 89.66 47 HIS B CA 1
ATOM 1476 C C . HIS C 1 47 ? -34.274 -17.473 -7.631 1.00 88.08 47 HIS B C 1
ATOM 1477 O O . HIS C 1 47 ? -35.206 -18.050 -7.061 1.00 87.47 47 HIS B O 1
ATOM 1484 N N . LEU C 1 48 ? -33.404 -16.678 -7.018 1.00 88.21 48 LEU B N 1
ATOM 1485 C CA . LEU C 1 48 ? -33.524 -16.412 -5.568 1.00 89.92 48 LEU B CA 1
ATOM 1486 C C . LEU C 1 48 ? -34.359 -15.146 -5.390 1.00 90.81 48 LEU B C 1
ATOM 1487 O O . LEU C 1 48 ? -35.389 -15.202 -4.705 1.00 91.54 48 LEU B O 1
ATOM 1492 N N . GLU C 1 49 ? -33.909 -14.057 -6.008 1.00 93.43 49 GLU B N 1
ATOM 1493 C CA . GLU C 1 49 ? -34.606 -12.745 -5.976 1.00 106.93 49 GLU B CA 1
ATOM 1494 C C . GLU C 1 49 ? -35.006 -12.396 -4.539 1.00 121.15 49 GLU B C 1
ATOM 1495 O O . GLU C 1 49 ? -36.196 -12.092 -4.312 1.00 123.82 49 GLU B O 1
ATOM 1501 N N . GLY C 1 50 ? -34.043 -12.449 -3.612 1.00 115.32 50 GLY B N 1
ATOM 1502 C CA . GLY C 1 50 ? -34.286 -12.076 -2.208 1.00 91.42 50 GLY B CA 1
ATOM 1503 C C . GLY C 1 50 ? -34.970 -13.161 -1.402 1.00 94.13 50 GLY B C 1
ATOM 1504 O O . GLY C 1 50 ? -36.192 -13.294 -1.521 1.00 94.14 50 GLY B O 1
ATOM 1505 N N . GLN C 1 51 ? -34.183 -13.887 -0.608 1.00 102.82 51 GLN B N 1
ATOM 1506 C CA . GLN C 1 51 ? -34.622 -14.953 0.332 1.00 91.12 51 GLN B CA 1
ATOM 1507 C C . GLN C 1 51 ? -33.387 -15.314 1.159 1.00 87.70 51 GLN B C 1
ATOM 1508 O O . GLN C 1 51 ? -32.286 -15.258 0.605 1.00 88.85 51 GLN B O 1
ATOM 1514 N N . PRO C 1 52 ? -33.497 -15.604 2.469 1.00 94.65 52 PRO B N 1
ATOM 1515 C CA . PRO C 1 52 ? -32.315 -15.877 3.309 1.00 109.34 52 PRO B CA 1
ATOM 1516 C C . PRO C 1 52 ? -31.523 -17.042 2.727 1.00 91.74 52 PRO B C 1
ATOM 1517 O O . PRO C 1 52 ? -32.030 -18.157 2.612 1.00 92.32 52 PRO B O 1
ATOM 1521 N N . VAL C 1 53 ? -30.267 -16.760 2.361 1.00 80.38 53 VAL B N 1
ATOM 1522 C CA . VAL C 1 53 ? -29.291 -17.754 1.915 1.00 69.98 53 VAL B CA 1
ATOM 1523 C C . VAL C 1 53 ? -27.923 -17.492 2.522 1.00 62.21 53 VAL B C 1
ATOM 1524 O O . VAL C 1 53 ? -27.208 -16.586 2.089 1.00 74.27 53 VAL B O 1
ATOM 1528 N N . THR C 1 54 ? -27.519 -18.327 3.461 1.00 57.29 54 THR B N 1
ATOM 1529 C CA . THR C 1 54 ? -26.206 -18.252 4.074 1.00 59.96 54 THR B CA 1
ATOM 1530 C C . THR C 1 54 ? -25.375 -19.451 3.637 1.00 57.83 54 THR B C 1
ATOM 1531 O O . THR C 1 54 ? -25.862 -20.359 2.955 1.00 56.81 54 THR B O 1
ATOM 1535 N N . ASP C 1 55 ? -24.103 -19.428 4.041 1.00 65.47 55 ASP B N 1
ATOM 1536 C CA . ASP C 1 55 ? -23.139 -20.487 3.740 1.00 70.94 55 ASP B CA 1
ATOM 1537 C C . ASP C 1 55 ? -23.054 -20.725 2.236 1.00 55.84 55 ASP B C 1
ATOM 1538 O O . ASP C 1 55 ? -22.982 -21.858 1.749 1.00 66.98 55 ASP B O 1
ATOM 1543 N N . VAL C 1 56 ? -23.071 -19.621 1.490 1.00 50.19 56 VAL B N 1
ATOM 1544 C CA . VAL C 1 56 ? -22.912 -19.725 0.042 1.00 45.61 56 VAL B CA 1
ATOM 1545 C C . VAL C 1 56 ? -21.514 -20.210 -0.306 1.00 43.32 56 VAL B C 1
ATOM 1546 O O . VAL C 1 56 ? -21.348 -21.095 -1.152 1.00 60.36 56 VAL B O 1
ATOM 1550 N N . TYR C 1 57 ? -20.491 -19.680 0.372 1.00 40.75 57 TYR B N 1
ATOM 1551 C CA . TYR C 1 57 ? -19.131 -20.106 0.069 1.00 42.57 57 TYR B CA 1
ATOM 1552 C C . TYR C 1 57 ? -18.965 -21.599 0.315 1.00 42.67 57 TYR B C 1
ATOM 1553 O O . TYR C 1 57 ? -18.354 -22.302 -0.493 1.00 59.95 57 TYR B O 1
ATOM 1562 N N . ASN C 1 58 ? -19.486 -22.101 1.435 1.00 50.08 58 ASN B N 1
ATOM 1563 C CA . ASN C 1 58 ? -19.315 -23.518 1.744 1.00 46.74 58 ASN B CA 1
ATOM 1564 C C . ASN C 1 58 ? -20.158 -24.400 0.833 1.00 62.36 58 ASN B C 1
ATOM 1565 O O . ASN C 1 58 ? -19.721 -25.489 0.448 1.00 63.28 58 ASN B O 1
ATOM 1570 N N . MET C 1 59 ? -21.360 -23.952 0.474 1.00 57.89 59 MET B N 1
ATOM 1571 C CA . MET C 1 59 ? -22.174 -24.710 -0.467 1.00 46.93 59 MET B CA 1
ATOM 1572 C C . MET C 1 59 ? -21.497 -24.781 -1.828 1.00 54.40 59 MET B C 1
ATOM 1573 O O . MET C 1 59 ? -21.325 -25.865 -2.398 1.00 88.78 59 MET B O 1
ATOM 1578 N N . VAL C 1 60 ? -21.095 -23.626 -2.362 1.00 49.21 60 VAL B N 1
ATOM 1579 C CA . VAL C 1 60 ? -20.477 -23.587 -3.686 1.00 51.00 60 VAL B CA 1
ATOM 1580 C C . VAL C 1 60 ? -19.164 -24.359 -3.690 1.00 54.69 60 VAL B C 1
ATOM 1581 O O . VAL C 1 60 ? -18.917 -25.182 -4.577 1.00 62.01 60 VAL B O 1
ATOM 1585 N N . LEU C 1 61 ? -18.298 -24.100 -2.706 1.00 47.49 61 LEU B N 1
ATOM 1586 C CA . LEU C 1 61 ? -17.028 -24.818 -2.648 1.00 43.85 61 LEU B CA 1
ATOM 1587 C C . LEU C 1 61 ? -17.257 -26.318 -2.637 1.00 50.88 61 LEU B C 1
ATOM 1588 O O . LEU C 1 61 ? -16.515 -27.076 -3.270 1.00 45.81 61 LEU B O 1
ATOM 1593 N N . CYS C 1 62 ? -18.301 -26.759 -1.936 1.00 56.84 62 CYS B N 1
ATOM 1594 C CA . CYS C 1 62 ? -18.635 -28.176 -1.892 1.00 45.64 62 CYS B CA 1
ATOM 1595 C C . CYS C 1 62 ? -18.898 -28.726 -3.289 1.00 55.28 62 CYS B C 1
ATOM 1596 O O . CYS C 1 62 ? -18.319 -29.743 -3.688 1.00 53.55 62 CYS B O 1
ATOM 1599 N N . GLU C 1 63 ? -19.768 -28.059 -4.050 1.00 48.24 63 GLU B N 1
ATOM 1600 C CA . GLU C 1 63 ? -20.115 -28.538 -5.382 1.00 46.28 63 GLU B CA 1
ATOM 1601 C C . GLU C 1 63 ? -18.958 -28.435 -6.363 1.00 43.15 63 GLU B C 1
ATOM 1602 O O . GLU C 1 63 ? -19.008 -29.059 -7.425 1.00 48.51 63 GLU B O 1
ATOM 1608 N N . VAL C 1 64 ? -17.928 -27.662 -6.041 1.00 41.57 64 VAL B N 1
ATOM 1609 C CA . VAL C 1 64 ? -16.698 -27.696 -6.819 1.00 39.06 64 VAL B CA 1
ATOM 1610 C C . VAL C 1 64 ? -15.729 -28.723 -6.257 1.00 41.88 64 VAL B C 1
ATOM 1611 O O . VAL C 1 64 ? -15.038 -29.408 -7.012 1.00 40.24 64 VAL B O 1
ATOM 1615 N N . GLU C 1 65 ? -15.681 -28.847 -4.927 1.00 52.00 65 GLU B N 1
ATOM 1616 C CA . GLU C 1 65 ? -14.653 -29.667 -4.297 1.00 44.61 65 GLU B CA 1
ATOM 1617 C C . GLU C 1 65 ? -14.926 -31.156 -4.451 1.00 44.35 65 GLU B C 1
ATOM 1618 O O . GLU C 1 65 ? -13.981 -31.951 -4.478 1.00 45.83 65 GLU B O 1
ATOM 1624 N N . ALA C 1 66 ? -16.189 -31.557 -4.542 1.00 43.65 66 ALA B N 1
ATOM 1625 C CA . ALA C 1 66 ? -16.485 -32.976 -4.694 1.00 44.49 66 ALA B CA 1
ATOM 1626 C C . ALA C 1 66 ? -16.056 -33.463 -6.079 1.00 46.65 66 ALA B C 1
ATOM 1627 O O . ALA C 1 66 ? -15.147 -34.300 -6.172 1.00 52.37 66 ALA B O 1
ATOM 1629 N N . PRO C 1 67 ? -16.669 -32.982 -7.172 1.00 49.89 67 PRO B N 1
ATOM 1630 C CA . PRO C 1 67 ? -16.287 -33.381 -8.510 1.00 46.39 67 PRO B CA 1
ATOM 1631 C C . PRO C 1 67 ? -14.784 -33.201 -8.715 1.00 42.15 67 PRO B C 1
ATOM 1632 O O . PRO C 1 67 ? -14.173 -33.994 -9.348 1.00 48.30 67 PRO B O 1
ATOM 1636 N N . LEU C 1 68 ? -14.241 -32.128 -8.176 1.00 39.51 68 LEU B N 1
ATOM 1637 C CA . LEU C 1 68 ? -12.796 -31.856 -8.320 1.00 41.19 68 LEU B CA 1
ATOM 1638 C C . LEU C 1 68 ? -12.034 -33.038 -7.744 1.00 45.72 68 LEU B C 1
ATOM 1639 O O . LEU C 1 68 ? -11.181 -33.579 -8.424 1.00 45.85 68 LEU B O 1
ATOM 1644 N N . LEU C 1 69 ? -12.366 -33.392 -6.512 1.00 50.95 69 LEU B N 1
ATOM 1645 C CA . LEU C 1 69 ? -11.670 -34.452 -5.750 1.00 45.75 69 LEU B CA 1
ATOM 1646 C C . LEU C 1 69 ? -11.782 -35.801 -6.444 1.00 42.26 69 LEU B C 1
ATOM 1647 O O . LEU C 1 69 ? -10.777 -36.467 -6.540 1.00 45.65 69 LEU B O 1
ATOM 1652 N N . GLU C 1 70 ? -12.970 -36.164 -6.905 1.00 42.85 70 GLU B N 1
ATOM 1653 C CA . GLU C 1 70 ? -13.207 -37.487 -7.460 1.00 44.34 70 GLU B CA 1
ATOM 1654 C C . GLU C 1 70 ? -12.836 -37.596 -8.931 1.00 45.94 70 GLU B C 1
ATOM 1655 O O . GLU C 1 70 ? -12.639 -38.713 -9.417 1.00 52.13 70 GLU B O 1
ATOM 1661 N N . THR C 1 71 ? -12.740 -36.479 -9.654 1.00 44.57 71 THR B N 1
ATOM 1662 C CA . THR C 1 71 ? -12.233 -36.550 -11.022 1.00 57.92 71 THR B CA 1
ATOM 1663 C C . THR C 1 71 ? -10.730 -36.787 -11.033 1.00 46.58 71 THR B C 1
ATOM 1664 O O . THR C 1 71 ? -10.212 -37.500 -11.901 1.00 55.05 71 THR B O 1
ATOM 1668 N N . VAL C 1 72 ? -10.014 -36.181 -10.086 1.00 40.67 72 VAL B N 1
ATOM 1669 C CA . VAL C 1 72 ? -8.571 -36.369 -10.013 1.00 40.82 72 VAL B CA 1
ATOM 1670 C C . VAL C 1 72 ? -8.235 -37.779 -9.564 1.00 43.66 72 VAL B C 1
ATOM 1671 O O . VAL C 1 72 ? -7.180 -38.319 -9.915 1.00 45.75 72 VAL B O 1
ATOM 1675 N N . MET C 1 73 ? -9.116 -38.397 -8.787 1.00 46.88 73 MET B N 1
ATOM 1676 C CA . MET C 1 73 ? -8.844 -39.733 -8.279 1.00 45.01 73 MET B CA 1
ATOM 1677 C C . MET C 1 73 ? -8.961 -40.784 -9.372 1.00 46.79 73 MET B C 1
ATOM 1678 O O . MET C 1 73 ? -8.304 -41.828 -9.296 1.00 59.33 73 MET B O 1
ATOM 1683 N N . ASN C 1 74 ? -9.776 -40.523 -10.393 1.00 45.15 74 ASN B N 1
ATOM 1684 C CA . ASN C 1 74 ? -9.756 -41.354 -11.590 1.00 46.01 74 ASN B CA 1
ATOM 1685 C C . ASN C 1 74 ? -8.397 -41.290 -12.274 1.00 46.25 74 ASN B C 1
ATOM 1686 O O . ASN C 1 74 ? -7.700 -42.300 -12.398 1.00 52.72 74 ASN B O 1
ATOM 1691 N N . HIS C 1 75 ? -7.997 -40.086 -12.692 1.00 46.55 75 HIS B N 1
ATOM 1692 C CA . HIS C 1 75 ? -6.863 -39.901 -13.592 1.00 49.36 75 HIS B CA 1
ATOM 1693 C C . HIS C 1 75 ? -5.589 -40.552 -13.077 1.00 52.53 75 HIS B C 1
ATOM 1694 O O . HIS C 1 75 ? -4.740 -40.968 -13.871 1.00 63.08 75 HIS B O 1
ATOM 1701 N N . VAL C 1 76 ? -5.425 -40.639 -11.761 1.00 51.05 76 VAL B N 1
ATOM 1702 C CA . VAL C 1 76 ? -4.314 -41.359 -11.158 1.00 52.00 76 VAL B CA 1
ATOM 1703 C C . VAL C 1 76 ? -4.764 -42.689 -10.572 1.00 56.12 76 VAL B C 1
ATOM 1704 O O . VAL C 1 76 ? -4.019 -43.310 -9.806 1.00 61.35 76 VAL B O 1
ATOM 1708 N N . LYS C 1 77 ? -5.977 -43.133 -10.905 1.00 49.26 77 LYS B N 1
ATOM 1709 C CA . LYS C 1 77 ? -6.489 -44.446 -10.513 1.00 53.39 77 LYS B CA 1
ATOM 1710 C C . LYS C 1 77 ? -6.528 -44.619 -8.998 1.00 54.23 77 LYS B C 1
ATOM 1711 O O . LYS C 1 77 ? -6.306 -45.717 -8.483 1.00 55.19 77 LYS B O 1
ATOM 1717 N N . GLY C 1 78 ? -6.815 -43.541 -8.271 1.00 52.14 78 GLY B N 1
ATOM 1718 C CA . GLY C 1 78 ? -6.894 -43.600 -6.830 1.00 49.41 78 GLY B CA 1
ATOM 1719 C C . GLY C 1 78 ? -5.569 -43.576 -6.105 1.00 57.76 78 GLY B C 1
ATOM 1720 O O . GLY C 1 78 ? -5.563 -43.424 -4.876 1.00 58.72 78 GLY B O 1
ATOM 1721 N N . ASN C 1 79 ? -4.449 -43.733 -6.813 1.00 48.37 79 ASN B N 1
ATOM 1722 C CA . ASN C 1 79 ? -3.138 -43.643 -6.184 1.00 49.39 79 ASN B CA 1
ATOM 1723 C C . ASN C 1 79 ? -3.233 -42.255 -5.570 1.00 51.55 79 ASN B C 1
ATOM 1724 O O . ASN C 1 79 ? -3.339 -41.257 -6.288 1.00 66.45 79 ASN B O 1
ATOM 1729 N N . GLN C 1 80 ? -3.202 -42.195 -4.234 1.00 60.09 80 GLN B N 1
ATOM 1730 C CA . GLN C 1 80 ? -3.461 -40.957 -3.508 1.00 51.29 80 GLN B CA 1
ATOM 1731 C C . GLN C 1 80 ? -2.127 -40.239 -3.401 1.00 45.33 80 GLN B C 1
ATOM 1732 O O . GLN C 1 80 ? -2.112 -39.015 -3.244 1.00 43.15 80 GLN B O 1
ATOM 1738 N N . THR C 1 81 ? -1.012 -40.968 -3.463 1.00 46.96 81 THR B N 1
ATOM 1739 C CA . THR C 1 81 ? 0.294 -40.314 -3.466 1.00 47.37 81 THR B CA 1
ATOM 1740 C C . THR C 1 81 ? 0.464 -39.436 -4.697 1.00 54.13 81 THR B C 1
ATOM 1741 O O . THR C 1 81 ? 1.021 -38.334 -4.618 1.00 50.95 81 THR B O 1
ATOM 1745 N N . LYS C 1 82 ? -0.011 -39.911 -5.845 1.00 65.95 82 LYS B N 1
ATOM 1746 C CA . LYS C 1 82 ? 0.057 -39.117 -7.065 1.00 52.45 82 LYS B CA 1
ATOM 1747 C C . LYS C 1 82 ? -1.082 -38.114 -7.155 1.00 56.67 82 LYS B C 1
ATOM 1748 O O . LYS C 1 82 ? -0.926 -37.059 -7.778 1.00 86.56 82 LYS B O 1
ATOM 1754 N N . ALA C 1 83 ? -2.226 -38.422 -6.541 1.00 45.10 83 ALA B N 1
ATOM 1755 C CA . ALA C 1 83 ? -3.300 -37.439 -6.426 1.00 43.68 83 ALA B CA 1
ATOM 1756 C C . ALA C 1 83 ? -2.819 -36.178 -5.721 1.00 48.38 83 ALA B C 1
ATOM 1757 O O . ALA C 1 83 ? -3.147 -35.058 -6.129 1.00 43.56 83 ALA B O 1
ATOM 1759 N N . SER C 1 84 ? -2.012 -36.343 -4.674 1.00 65.26 84 SER B N 1
ATOM 1760 C CA . SER C 1 84 ? -1.564 -35.193 -3.894 1.00 49.38 84 SER B CA 1
ATOM 1761 C C . SER C 1 84 ? -0.627 -34.298 -4.697 1.00 51.31 84 SER B C 1
ATOM 1762 O O . SER C 1 84 ? -0.732 -33.067 -4.626 1.00 57.27 84 SER B O 1
ATOM 1765 N N . GLU C 1 85 ? 0.292 -34.886 -5.468 1.00 50.76 85 GLU B N 1
ATOM 1766 C CA . GLU C 1 85 ? 1.228 -34.055 -6.222 1.00 51.69 85 GLU B CA 1
ATOM 1767 C C . GLU C 1 85 ? 0.509 -33.210 -7.267 1.00 51.69 85 GLU B C 1
ATOM 1768 O O . GLU C 1 85 ? 0.960 -32.106 -7.585 1.00 50.69 85 GLU B O 1
ATOM 1774 N N . LEU C 1 86 ? -0.618 -33.693 -7.788 1.00 51.73 86 LEU B N 1
ATOM 1775 C CA . LEU C 1 86 ? -1.397 -32.945 -8.768 1.00 52.07 86 LEU B CA 1
ATOM 1776 C C . LEU C 1 86 ? -1.929 -31.653 -8.168 1.00 53.65 86 LEU B C 1
ATOM 1777 O O . LEU C 1 86 ? -1.614 -30.558 -8.643 1.00 62.14 86 LEU B O 1
ATOM 1782 N N . LEU C 1 87 ? -2.741 -31.772 -7.120 1.00 49.62 87 LEU B N 1
ATOM 1783 C CA . LEU C 1 87 ? -3.367 -30.607 -6.514 1.00 44.75 87 LEU B CA 1
ATOM 1784 C C . LEU C 1 87 ? -2.354 -29.745 -5.781 1.00 44.45 87 LEU B C 1
ATOM 1785 O O . LEU C 1 87 ? -2.706 -28.685 -5.259 1.00 46.06 87 LEU B O 1
ATOM 1790 N N . GLY C 1 88 ? -1.104 -30.194 -5.722 1.00 47.28 88 GLY B N 1
ATOM 1791 C CA . GLY C 1 88 ? -0.116 -29.500 -4.918 1.00 65.16 88 GLY B CA 1
ATOM 1792 C C . GLY C 1 88 ? -0.412 -29.546 -3.437 1.00 53.54 88 GLY B C 1
ATOM 1793 O O . GLY C 1 88 ? 0.033 -28.667 -2.692 1.00 44.49 88 GLY B O 1
ATOM 1794 N N . LEU C 1 89 ? -1.159 -30.551 -2.990 1.00 53.45 89 LEU B N 1
ATOM 1795 C CA . LEU C 1 89 ? -1.553 -30.692 -1.600 1.00 51.10 89 LEU B CA 1
ATOM 1796 C C . LEU C 1 89 ? -0.622 -31.653 -0.875 1.00 55.74 89 LEU B C 1
ATOM 1797 O O . LEU C 1 89 ? 0.350 -32.174 -1.427 1.00 65.37 89 LEU B O 1
ATOM 1802 N N . ASN C 1 90 ? -0.938 -31.885 0.390 1.00 52.62 90 ASN B N 1
ATOM 1803 C CA . ASN C 1 90 ? -0.238 -32.845 1.220 1.00 44.07 90 ASN B CA 1
ATOM 1804 C C . ASN C 1 90 ? -1.140 -34.049 1.439 1.00 39.95 90 ASN B C 1
ATOM 1805 O O . ASN C 1 90 ? -2.368 -33.923 1.461 1.00 39.81 90 ASN B O 1
ATOM 1810 N N . ARG C 1 91 ? -0.519 -35.220 1.591 1.00 39.94 91 ARG B N 1
ATOM 1811 C CA . ARG C 1 91 ? -1.287 -36.455 1.710 1.00 48.51 91 ARG B CA 1
ATOM 1812 C C . ARG C 1 91 ? -2.333 -36.349 2.815 1.00 53.16 91 ARG B C 1
ATOM 1813 O O . ARG C 1 91 ? -3.521 -36.594 2.583 1.00 61.49 91 ARG B O 1
ATOM 1821 N N . GLY C 1 92 ? -1.914 -35.951 4.015 1.00 39.71 92 GLY B N 1
ATOM 1822 C CA . GLY C 1 92 ? -2.850 -35.731 5.100 1.00 39.67 92 GLY B CA 1
ATOM 1823 C C . GLY C 1 92 ? -3.972 -34.787 4.722 1.00 42.38 92 GLY B C 1
ATOM 1824 O O . GLY C 1 92 ? -5.150 -35.152 4.797 1.00 40.70 92 GLY B O 1
ATOM 1825 N N . THR C 1 93 ? -3.604 -33.576 4.291 1.00 51.27 93 THR B N 1
ATOM 1826 C CA . THR C 1 93 ? -4.582 -32.585 3.845 1.00 39.00 93 THR B CA 1
ATOM 1827 C C . THR C 1 93 ? -5.457 -33.130 2.727 1.00 40.90 93 THR B C 1
ATOM 1828 O O . THR C 1 93 ? -6.665 -32.873 2.682 1.00 41.79 93 THR B O 1
ATOM 1832 N N . LEU C 1 94 ? -4.850 -33.861 1.792 1.00 40.26 94 LEU B N 1
ATOM 1833 C CA . LEU C 1 94 ? -5.626 -34.514 0.746 1.00 41.15 94 LEU B CA 1
ATOM 1834 C C . LEU C 1 94 ? -6.602 -35.510 1.351 1.00 43.00 94 LEU B C 1
ATOM 1835 O O . LEU C 1 94 ? -7.819 -35.404 1.167 1.00 42.77 94 LEU B O 1
ATOM 1840 N N . ARG C 1 95 ? -6.081 -36.480 2.103 1.00 51.80 95 ARG B N 1
ATOM 1841 C CA . ARG C 1 95 ? -6.948 -37.497 2.681 1.00 45.17 95 ARG B CA 1
ATOM 1842 C C . ARG C 1 95 ? -7.926 -36.898 3.679 1.00 46.41 95 ARG B C 1
ATOM 1843 O O . ARG C 1 95 ? -8.998 -37.467 3.908 1.00 50.69 95 ARG B O 1
ATOM 1851 N N . LYS C 1 96 ? -7.583 -35.757 4.280 1.00 44.72 96 LYS B N 1
ATOM 1852 C CA . LYS C 1 96 ? -8.547 -35.050 5.117 1.00 43.92 96 LYS B CA 1
ATOM 1853 C C . LYS C 1 96 ? -9.791 -34.687 4.317 1.00 54.83 96 LYS B C 1
ATOM 1854 O O . LYS C 1 96 ? -10.903 -35.120 4.639 1.00 47.76 96 LYS B O 1
ATOM 1860 N N . LYS C 1 97 ? -9.619 -33.888 3.260 1.00 58.72 97 LYS B N 1
ATOM 1861 C CA . LYS C 1 97 ? -10.754 -33.535 2.416 1.00 48.72 97 LYS B CA 1
ATOM 1862 C C . LYS C 1 97 ? -11.317 -34.767 1.724 1.00 49.01 97 LYS B C 1
ATOM 1863 O O . LYS C 1 97 ? -12.533 -34.887 1.547 1.00 51.70 97 LYS B O 1
ATOM 1869 N N . LEU C 1 98 ? -10.443 -35.695 1.327 1.00 46.83 98 LEU B N 1
ATOM 1870 C CA . LEU C 1 98 ? -10.890 -36.941 0.714 1.00 46.66 98 LEU B CA 1
ATOM 1871 C C . LEU C 1 98 ? -11.858 -37.679 1.630 1.00 54.42 98 LEU B C 1
ATOM 1872 O O . LEU C 1 98 ? -12.945 -38.093 1.209 1.00 50.41 98 LEU B O 1
ATOM 1877 N N . LYS C 1 99 ? -11.474 -37.838 2.902 1.00 56.85 99 LYS B N 1
ATOM 1878 C CA . LYS C 1 99 ? -12.315 -38.482 3.906 1.00 52.90 99 LYS B CA 1
ATOM 1879 C C . LYS C 1 99 ? -13.633 -37.751 4.115 1.00 56.16 99 LYS B C 1
ATOM 1880 O O . LYS C 1 99 ? -14.622 -38.376 4.512 1.00 55.99 99 LYS B O 1
ATOM 1886 N N . GLN C 1 100 ? -13.673 -36.447 3.855 1.00 56.97 100 GLN B N 1
ATOM 1887 C CA . GLN C 1 100 ? -14.920 -35.707 3.969 1.00 58.72 100 GLN B CA 1
ATOM 1888 C C . GLN C 1 100 ? -15.945 -36.138 2.923 1.00 64.38 100 GLN B C 1
ATOM 1889 O O . GLN C 1 100 ? -17.138 -35.880 3.107 1.00 63.23 100 GLN B O 1
ATOM 1895 N N . TYR C 1 101 ? -15.530 -36.830 1.857 1.00 76.43 101 TYR B N 1
ATOM 1896 C CA . TYR C 1 101 ? -16.470 -37.312 0.848 1.00 59.12 101 TYR B CA 1
ATOM 1897 C C . TYR C 1 101 ? -16.455 -38.839 0.840 1.00 57.40 101 TYR B C 1
ATOM 1898 O O . TYR C 1 101 ? -17.337 -39.446 1.448 1.00 56.72 101 TYR B O 1
ATOM 1907 N N . ASP C 1 102 ? -15.337 -39.493 0.214 1.00 58.52 102 ASP B N 1
ATOM 1908 C CA . ASP C 1 102 ? -15.479 -40.948 0.110 1.00 54.69 102 ASP B CA 1
ATOM 1909 C C . ASP C 1 102 ? -14.103 -41.602 0.191 1.00 59.76 102 ASP B C 1
ATOM 1910 O O . ASP C 1 102 ? -13.332 -41.526 -0.770 1.00 53.81 102 ASP B O 1
ATOM 1915 N N . LEU C 1 103 ? -13.737 -42.060 1.398 1.00 82.21 103 LEU B N 1
ATOM 1916 C CA . LEU C 1 103 ? -12.396 -42.536 1.802 1.00 56.40 103 LEU B CA 1
ATOM 1917 C C . LEU C 1 103 ? -11.225 -42.121 0.909 1.00 63.20 103 LEU B C 1
ATOM 1918 O O . LEU C 1 103 ? -10.071 -42.169 1.332 1.00 58.00 103 LEU B O 1
ATOM 1923 N N . THR D 1 24 ? 13.650 -12.960 13.633 1.00 73.30 24 THR D N 1
ATOM 1924 C CA . THR D 1 24 ? 12.345 -13.034 12.989 1.00 71.84 24 THR D CA 1
ATOM 1925 C C . THR D 1 24 ? 11.298 -12.327 13.843 1.00 91.73 24 THR D C 1
ATOM 1926 O O . THR D 1 24 ? 11.261 -11.098 13.915 1.00 101.14 24 THR D O 1
ATOM 1930 N N . THR D 1 25 ? 10.460 -13.122 14.500 1.00 76.22 25 THR D N 1
ATOM 1931 C CA . THR D 1 25 ? 9.354 -12.643 15.316 1.00 70.31 25 THR D CA 1
ATOM 1932 C C . THR D 1 25 ? 9.467 -13.266 16.703 1.00 71.95 25 THR D C 1
ATOM 1933 O O . THR D 1 25 ? 10.420 -14.014 16.961 1.00 86.26 25 THR D O 1
ATOM 1937 N N . PRO D 1 26 ? 8.544 -12.973 17.635 1.00 74.12 26 PRO D N 1
ATOM 1938 C CA . PRO D 1 26 ? 8.552 -13.702 18.908 1.00 81.34 26 PRO D CA 1
ATOM 1939 C C . PRO D 1 26 ? 7.590 -14.877 18.910 1.00 82.55 26 PRO D C 1
ATOM 1940 O O . PRO D 1 26 ? 6.377 -14.721 19.085 1.00 65.45 26 PRO D O 1
ATOM 1944 N N . THR D 1 27 ? 8.142 -16.063 18.710 1.00 78.28 27 THR D N 1
ATOM 1945 C CA . THR D 1 27 ? 7.391 -17.303 18.729 1.00 66.32 27 THR D CA 1
ATOM 1946 C C . THR D 1 27 ? 7.598 -18.003 20.066 1.00 65.96 27 THR D C 1
ATOM 1947 O O . THR D 1 27 ? 8.603 -17.793 20.745 1.00 72.90 27 THR D O 1
ATOM 1951 N N . GLN D 1 28 ? 6.629 -18.824 20.446 1.00 64.83 28 GLN D N 1
ATOM 1952 C CA . GLN D 1 28 ? 6.697 -19.616 21.665 1.00 66.64 28 GLN D CA 1
ATOM 1953 C C . GLN D 1 28 ? 7.443 -20.920 21.362 1.00 72.14 28 GLN D C 1
ATOM 1954 O O . GLN D 1 28 ? 7.984 -21.107 20.269 1.00 88.45 28 GLN D O 1
ATOM 1960 N N . GLU D 1 29 ? 7.469 -21.843 22.319 1.00 73.31 29 GLU D N 1
ATOM 1961 C CA . GLU D 1 29 ? 8.215 -23.092 22.219 1.00 74.35 29 GLU D CA 1
ATOM 1962 C C . GLU D 1 29 ? 7.335 -24.303 21.920 1.00 77.60 29 GLU D C 1
ATOM 1963 O O . GLU D 1 29 ? 6.111 -24.291 22.099 1.00 73.45 29 GLU D O 1
ATOM 1969 N N . GLY D 1 30 ? 7.995 -25.381 21.495 1.00 71.17 30 GLY D N 1
ATOM 1970 C CA . GLY D 1 30 ? 7.316 -26.619 21.163 1.00 69.68 30 GLY D CA 1
ATOM 1971 C C . GLY D 1 30 ? 6.917 -27.458 22.356 1.00 63.81 30 GLY D C 1
ATOM 1972 O O . GLY D 1 30 ? 7.763 -28.117 22.970 1.00 62.67 30 GLY D O 1
ATOM 1973 N N . GLN D 1 31 ? 5.623 -27.442 22.684 1.00 64.60 31 GLN D N 1
ATOM 1974 C CA . GLN D 1 31 ? 5.084 -28.287 23.743 1.00 62.17 31 GLN D CA 1
ATOM 1975 C C . GLN D 1 31 ? 5.401 -29.707 23.310 1.00 72.51 31 GLN D C 1
ATOM 1976 O O . GLN D 1 31 ? 4.844 -30.204 22.323 1.00 103.53 31 GLN D O 1
ATOM 1982 N N . THR D 1 32 ? 6.308 -30.363 24.032 1.00 60.95 32 THR D N 1
ATOM 1983 C CA . THR D 1 32 ? 6.783 -31.684 23.642 1.00 59.66 32 THR D CA 1
ATOM 1984 C C . THR D 1 32 ? 5.671 -32.688 23.916 1.00 57.40 32 THR D C 1
ATOM 1985 O O . THR D 1 32 ? 4.613 -32.329 24.442 1.00 55.02 32 THR D O 1
ATOM 1989 N N . LEU D 1 33 ? 5.908 -33.954 23.571 1.00 60.30 33 LEU D N 1
ATOM 1990 C CA . LEU D 1 33 ? 4.813 -34.916 23.507 1.00 59.81 33 LEU D CA 1
ATOM 1991 C C . LEU D 1 33 ? 4.339 -35.336 24.893 1.00 67.58 33 LEU D C 1
ATOM 1992 O O . LEU D 1 33 ? 3.130 -35.419 25.137 1.00 67.54 33 LEU D O 1
ATOM 1997 N N . ARG D 1 34 ? 5.261 -35.617 25.815 1.00 60.84 34 ARG D N 1
ATOM 1998 C CA . ARG D 1 34 ? 4.830 -36.068 27.135 1.00 61.40 34 ARG D CA 1
ATOM 1999 C C . ARG D 1 34 ? 4.136 -34.949 27.901 1.00 70.79 34 ARG D C 1
ATOM 2000 O O . ARG D 1 34 ? 3.071 -35.163 28.494 1.00 68.34 34 ARG D O 1
ATOM 2008 N N . ASP D 1 35 ? 4.716 -33.745 27.902 1.00 61.37 35 ASP D N 1
ATOM 2009 C CA . ASP D 1 35 ? 4.026 -32.607 28.503 1.00 60.40 35 ASP D CA 1
ATOM 2010 C C . ASP D 1 35 ? 2.649 -32.439 27.891 1.00 58.76 35 ASP D C 1
ATOM 2011 O O . ASP D 1 35 ? 1.675 -32.110 28.579 1.00 74.98 35 ASP D O 1
ATOM 2016 N N . SER D 1 36 ? 2.555 -32.664 26.582 1.00 58.91 36 SER D N 1
ATOM 2017 C CA . SER D 1 36 ? 1.249 -32.713 25.948 1.00 57.91 36 SER D CA 1
ATOM 2018 C C . SER D 1 36 ? 0.381 -33.779 26.603 1.00 56.38 36 SER D C 1
ATOM 2019 O O . SER D 1 36 ? -0.774 -33.523 26.946 1.00 57.05 36 SER D O 1
ATOM 2022 N N . VAL D 1 37 ? 0.942 -34.962 26.842 1.00 64.63 37 VAL D N 1
ATOM 2023 C CA . VAL D 1 37 ? 0.162 -36.032 27.456 1.00 60.78 37 VAL D CA 1
ATOM 2024 C C . VAL D 1 37 ? 0.028 -35.815 28.960 1.00 67.09 37 VAL D C 1
ATOM 2025 O O . VAL D 1 37 ? -1.005 -36.145 29.556 1.00 63.66 37 VAL D O 1
ATOM 2029 N N . GLU D 1 38 ? 1.061 -35.267 29.599 1.00 60.29 38 GLU D N 1
ATOM 2030 C CA . GLU D 1 38 ? 0.965 -34.888 31.003 1.00 55.77 38 GLU D CA 1
ATOM 2031 C C . GLU D 1 38 ? -0.197 -33.929 31.206 1.00 57.20 38 GLU D C 1
ATOM 2032 O O . GLU D 1 38 ? -1.221 -34.292 31.795 1.00 64.07 38 GLU D O 1
ATOM 2038 N N . LYS D 1 39 ? -0.044 -32.710 30.686 1.00 56.64 39 LYS D N 1
ATOM 2039 C CA . LYS D 1 39 ? -1.036 -31.662 30.902 1.00 57.43 39 LYS D CA 1
ATOM 2040 C C . LYS D 1 39 ? -2.412 -32.057 30.380 1.00 60.87 39 LYS D C 1
ATOM 2041 O O . LYS D 1 39 ? -3.431 -31.757 31.013 1.00 61.53 39 LYS D O 1
ATOM 2047 N N . ALA D 1 40 ? -2.468 -32.719 29.221 1.00 72.81 40 ALA D N 1
ATOM 2048 C CA . ALA D 1 40 ? -3.764 -33.063 28.649 1.00 59.91 40 ALA D CA 1
ATOM 2049 C C . ALA D 1 40 ? -4.527 -34.068 29.498 1.00 70.18 40 ALA D C 1
ATOM 2050 O O . ALA D 1 40 ? -5.754 -34.155 29.381 1.00 70.31 40 ALA D O 1
ATOM 2052 N N . LEU D 1 41 ? -3.843 -34.822 30.354 1.00 61.80 41 LEU D N 1
ATOM 2053 C CA . LEU D 1 41 ? -4.502 -35.846 31.153 1.00 60.72 41 LEU D CA 1
ATOM 2054 C C . LEU D 1 41 ? -4.757 -35.414 32.592 1.00 62.99 41 LEU D C 1
ATOM 2055 O O . LEU D 1 41 ? -5.797 -35.771 33.153 1.00 62.64 41 LEU D O 1
ATOM 2060 N N . HIS D 1 42 ? -3.837 -34.660 33.205 1.00 60.24 42 HIS D N 1
ATOM 2061 C CA . HIS D 1 42 ? -4.156 -33.949 34.440 1.00 62.90 42 HIS D CA 1
ATOM 2062 C C . HIS D 1 42 ? -5.505 -33.273 34.325 1.00 65.29 42 HIS D C 1
ATOM 2063 O O . HIS D 1 42 ? -6.458 -33.615 35.035 1.00 64.29 42 HIS D O 1
ATOM 2070 N N . ASN D 1 43 ? -5.581 -32.295 33.418 1.00 61.63 43 ASN D N 1
ATOM 2071 C CA . ASN D 1 43 ? -6.812 -31.564 33.165 1.00 66.21 43 ASN D CA 1
ATOM 2072 C C . ASN D 1 43 ? -7.988 -32.517 33.042 1.00 69.05 43 ASN D C 1
ATOM 2073 O O . ASN D 1 43 ? -9.000 -32.358 33.730 1.00 68.58 43 ASN D O 1
ATOM 2078 N N . TYR D 1 44 ? -7.847 -33.546 32.203 1.00 75.15 44 TYR D N 1
ATOM 2079 C CA . TYR D 1 44 ? -8.929 -34.508 32.022 1.00 71.58 44 TYR D CA 1
ATOM 2080 C C . TYR D 1 44 ? -9.369 -35.096 33.355 1.00 66.41 44 TYR D C 1
ATOM 2081 O O . TYR D 1 44 ? -10.569 -35.186 33.639 1.00 67.61 44 TYR D O 1
ATOM 2090 N N . PHE D 1 45 ? -8.407 -35.458 34.209 1.00 68.58 45 PHE D N 1
ATOM 2091 C CA . PHE D 1 45 ? -8.743 -36.107 35.475 1.00 66.28 45 PHE D CA 1
ATOM 2092 C C . PHE D 1 45 ? -9.259 -35.109 36.497 1.00 81.85 45 PHE D C 1
ATOM 2093 O O . PHE D 1 45 ? -10.329 -35.304 37.091 1.00 73.68 45 PHE D O 1
ATOM 2101 N N . ALA D 1 46 ? -8.495 -34.041 36.736 1.00 67.64 46 ALA D N 1
ATOM 2102 C CA . ALA D 1 46 ? -8.907 -33.055 37.727 1.00 70.52 46 ALA D CA 1
ATOM 2103 C C . ALA D 1 46 ? -10.239 -32.410 37.355 1.00 74.68 46 ALA D C 1
ATOM 2104 O O . ALA D 1 46 ? -11.107 -32.209 38.213 1.00 79.25 46 ALA D O 1
ATOM 2106 N N . HIS D 1 47 ? -10.428 -32.087 36.073 1.00 78.95 47 HIS D N 1
ATOM 2107 C CA . HIS D 1 47 ? -11.683 -31.470 35.654 1.00 90.12 47 HIS D CA 1
ATOM 2108 C C . HIS D 1 47 ? -12.901 -32.372 35.759 1.00 78.00 47 HIS D C 1
ATOM 2109 O O . HIS D 1 47 ? -13.813 -32.114 36.550 1.00 87.78 47 HIS D O 1
ATOM 2116 N N . LEU D 1 48 ? -12.934 -33.419 34.944 1.00 79.85 48 LEU D N 1
ATOM 2117 C CA . LEU D 1 48 ? -14.045 -34.355 34.981 1.00 89.78 48 LEU D CA 1
ATOM 2118 C C . LEU D 1 48 ? -13.599 -35.182 36.177 1.00 94.47 48 LEU D C 1
ATOM 2119 O O . LEU D 1 48 ? -12.635 -35.948 36.100 1.00 89.47 48 LEU D O 1
ATOM 2124 N N . GLU D 1 49 ? -14.280 -35.015 37.301 1.00 85.76 49 GLU D N 1
ATOM 2125 C CA . GLU D 1 49 ? -13.989 -35.749 38.523 1.00 88.22 49 GLU D CA 1
ATOM 2126 C C . GLU D 1 49 ? -15.340 -35.962 39.192 1.00 96.66 49 GLU D C 1
ATOM 2127 O O . GLU D 1 49 ? -16.292 -35.208 38.979 1.00 93.92 49 GLU D O 1
ATOM 2133 N N . GLY D 1 50 ? -15.414 -37.016 39.997 1.00 108.40 50 GLY D N 1
ATOM 2134 C CA . GLY D 1 50 ? -16.670 -37.462 40.559 1.00 99.74 50 GLY D CA 1
ATOM 2135 C C . GLY D 1 50 ? -17.357 -38.467 39.660 1.00 108.70 50 GLY D C 1
ATOM 2136 O O . GLY D 1 50 ? -17.629 -39.596 40.079 1.00 102.99 50 GLY D O 1
ATOM 2137 N N . GLN D 1 51 ? -17.632 -38.077 38.420 1.00 112.52 51 GLN D N 1
ATOM 2138 C CA . GLN D 1 51 ? -18.274 -38.996 37.498 1.00 111.20 51 GLN D CA 1
ATOM 2139 C C . GLN D 1 51 ? -17.331 -40.160 37.191 1.00 111.08 51 GLN D C 1
ATOM 2140 O O . GLN D 1 51 ? -16.106 -39.980 37.163 1.00 103.14 51 GLN D O 1
ATOM 2146 N N . PRO D 1 52 ? -17.856 -41.364 36.986 1.00 109.39 52 PRO D N 1
ATOM 2147 C CA . PRO D 1 52 ? -16.980 -42.517 36.772 1.00 93.13 52 PRO D CA 1
ATOM 2148 C C . PRO D 1 52 ? -16.480 -42.559 35.339 1.00 94.66 52 PRO D C 1
ATOM 2149 O O . PRO D 1 52 ? -16.904 -41.783 34.482 1.00 93.16 52 PRO D O 1
ATOM 2153 N N . VAL D 1 53 ? -15.554 -43.485 3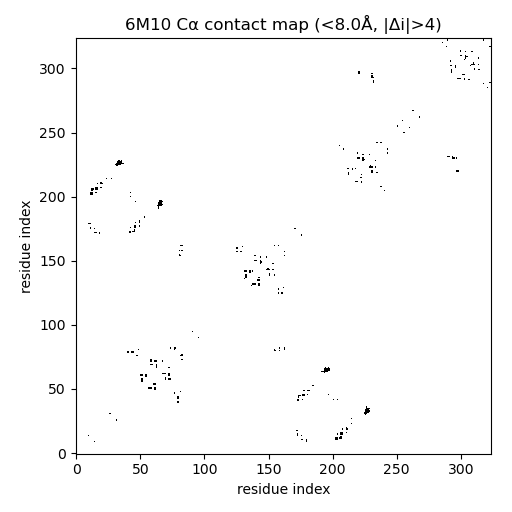5.093 1.00 82.95 53 VAL D N 1
ATOM 2154 C CA . VAL D 1 53 ? -15.021 -43.683 33.750 1.00 96.94 53 VAL D CA 1
ATOM 2155 C C . VAL D 1 53 ? -14.263 -45.002 33.692 1.00 83.35 53 VAL D C 1
ATOM 2156 O O . VAL D 1 53 ? -13.707 -45.459 34.697 1.00 76.06 53 VAL D O 1
ATOM 2160 N N . THR D 1 54 ? -14.235 -45.618 32.509 1.00 66.02 54 THR D N 1
ATOM 2161 C CA . THR D 1 54 ? -13.580 -46.900 32.292 1.00 61.12 54 THR D CA 1
ATOM 2162 C C . THR D 1 54 ? -12.887 -46.898 30.938 1.00 74.21 54 THR D C 1
ATOM 2163 O O . THR D 1 54 ? -13.091 -46.007 30.108 1.00 68.30 54 THR D O 1
ATOM 2167 N N . ASP D 1 55 ? -12.065 -47.928 30.731 1.00 73.33 55 ASP D N 1
ATOM 2168 C CA . ASP D 1 55 ? -11.411 -48.207 29.451 1.00 58.29 55 ASP D CA 1
ATOM 2169 C C . ASP D 1 55 ? -10.701 -46.983 28.889 1.00 55.90 55 ASP D C 1
ATOM 2170 O O . ASP D 1 55 ? -10.677 -46.761 27.679 1.00 68.23 55 ASP D O 1
ATOM 2175 N N . VAL D 1 56 ? -10.116 -46.174 29.771 1.00 51.15 56 VAL D N 1
ATOM 2176 C CA . VAL D 1 56 ? -9.402 -44.999 29.283 1.00 51.87 56 VAL D CA 1
ATOM 2177 C C . VAL D 1 56 ? -8.000 -45.327 28.807 1.00 59.31 56 VAL D C 1
ATOM 2178 O O . VAL D 1 56 ? -7.336 -44.453 28.241 1.00 78.66 56 VAL D O 1
ATOM 2182 N N . TYR D 1 57 ? -7.519 -46.550 29.026 1.00 54.16 57 TYR D N 1
ATOM 2183 C CA . TYR D 1 57 ? -6.306 -46.964 28.335 1.00 47.34 57 TYR D CA 1
ATOM 2184 C C . TYR D 1 57 ? -6.586 -47.155 26.856 1.00 51.26 57 TYR D C 1
ATOM 2185 O O . TYR D 1 57 ? -5.846 -46.655 26.000 1.00 71.67 57 TYR D O 1
ATOM 2194 N N . ASN D 1 58 ? -7.653 -47.888 26.540 1.00 72.15 58 ASN D N 1
ATOM 2195 C CA . ASN D 1 58 ? -8.072 -48.043 25.152 1.00 54.25 58 ASN D CA 1
ATOM 2196 C C . ASN D 1 58 ? -8.288 -46.688 24.497 1.00 52.99 58 ASN D C 1
ATOM 2197 O O . ASN D 1 58 ? -7.744 -46.397 23.426 1.00 58.81 58 ASN D O 1
ATOM 2202 N N . MET D 1 59 ? -9.078 -45.837 25.149 1.00 63.89 59 MET D N 1
ATOM 2203 C CA . MET D 1 59 ? -9.491 -44.588 24.528 1.00 53.00 59 MET D CA 1
ATOM 2204 C C . MET D 1 59 ? -8.336 -43.599 24.410 1.00 48.41 59 MET D C 1
ATOM 2205 O O . MET D 1 59 ? -8.355 -42.744 23.523 1.00 58.49 59 MET D O 1
ATOM 2210 N N . VAL D 1 60 ? -7.330 -43.683 25.284 1.00 48.47 60 VAL D N 1
ATOM 2211 C CA . VAL D 1 60 ? -6.126 -42.892 25.056 1.00 46.71 60 VAL D CA 1
ATOM 2212 C C . VAL D 1 60 ? -5.292 -43.533 23.961 1.00 48.92 60 VAL D C 1
ATOM 2213 O O . VAL D 1 60 ? -4.557 -42.845 23.242 1.00 57.45 60 VAL D O 1
ATOM 2217 N N . LEU D 1 61 ? -5.412 -44.849 23.795 1.00 49.29 61 LEU D N 1
ATOM 2218 C CA . LEU D 1 61 ? -4.655 -45.541 22.762 1.00 47.69 61 LEU D CA 1
ATOM 2219 C C . LEU D 1 61 ? -5.108 -45.131 21.366 1.00 50.28 61 LEU D C 1
ATOM 2220 O O . LEU D 1 61 ? -4.289 -45.087 20.444 1.00 53.60 61 LEU D O 1
ATOM 2225 N N . CYS D 1 62 ? -6.397 -44.815 21.197 1.00 52.49 62 CYS D N 1
ATOM 2226 C CA . CYS D 1 62 ? -6.907 -44.383 19.897 1.00 51.19 62 CYS D CA 1
ATOM 2227 C C . CYS D 1 62 ? -6.318 -43.041 19.484 1.00 51.22 62 CYS D C 1
ATOM 2228 O O . CYS D 1 62 ? -5.850 -42.879 18.352 1.00 59.51 62 CYS D O 1
ATOM 2231 N N . GLU D 1 63 ? -6.377 -42.072 20.391 1.00 50.50 63 GLU D N 1
ATOM 2232 C CA . GLU D 1 63 ? -5.909 -40.701 20.083 1.00 52.08 63 GLU D CA 1
ATOM 2233 C C . GLU D 1 63 ? -4.394 -40.667 19.941 1.00 51.11 63 GLU D C 1
ATOM 2234 O O . GLU D 1 63 ? -3.859 -39.574 19.908 1.00 70.00 63 GLU D O 1
ATOM 2240 N N . VAL D 1 64 ? -3.735 -41.816 19.853 1.00 47.86 64 VAL D N 1
ATOM 2241 C CA . VAL D 1 64 ? -2.252 -41.791 19.714 1.00 49.26 64 VAL D CA 1
ATOM 2242 C C . VAL D 1 64 ? -1.852 -42.712 18.574 1.00 52.16 64 VAL D C 1
ATOM 2243 O O . VAL D 1 64 ? -0.870 -42.423 17.907 1.00 60.13 64 VAL D O 1
ATOM 2247 N N . GLU D 1 65 ? -2.595 -43.792 18.384 1.00 59.58 65 GLU D N 1
ATOM 2248 C CA . GLU D 1 65 ? -2.247 -44.739 17.307 1.00 50.45 65 GLU D CA 1
ATOM 2249 C C . GLU D 1 65 ? -2.746 -44.165 15.993 1.00 52.53 65 GLU D C 1
ATOM 2250 O O . GLU D 1 65 ? -1.977 -44.132 15.045 1.00 63.51 65 GLU D O 1
ATOM 2256 N N . ALA D 1 66 ? -3.993 -43.714 15.961 1.00 54.31 66 ALA D N 1
ATOM 2257 C CA . ALA D 1 66 ? -4.533 -43.200 14.698 1.00 52.63 66 ALA D CA 1
ATOM 2258 C C . ALA D 1 66 ? -3.765 -41.984 14.205 1.00 49.99 66 ALA D C 1
ATOM 2259 O O . ALA D 1 66 ? -3.348 -41.972 13.028 1.00 56.73 66 ALA D O 1
ATOM 2261 N N . PRO D 1 67 ? -3.525 -40.943 15.011 1.00 48.66 67 PRO D N 1
ATOM 2262 C CA . PRO D 1 67 ? -2.652 -39.851 14.556 1.00 46.76 67 PRO D CA 1
ATOM 2263 C C . PRO D 1 67 ? -1.229 -40.283 14.251 1.00 46.82 67 PRO D C 1
ATOM 2264 O O . PRO D 1 67 ? -0.561 -39.644 13.428 1.00 44.60 67 PRO D O 1
ATOM 2268 N N . LEU D 1 68 ? -0.742 -41.339 14.903 1.00 55.18 68 LEU D N 1
ATOM 2269 C CA . LEU D 1 68 ? 0.576 -41.876 14.586 1.00 56.93 68 LEU D CA 1
ATOM 2270 C C . LEU D 1 68 ? 0.614 -42.437 13.173 1.00 50.37 68 LEU D C 1
ATOM 2271 O O . LEU D 1 68 ? 1.532 -42.149 12.399 1.00 49.47 68 LEU D O 1
ATOM 2276 N N . LEU D 1 69 ? -0.388 -43.237 12.817 1.00 62.74 69 LEU D N 1
ATOM 2277 C CA . LEU D 1 69 ? -0.348 -43.961 11.554 1.00 48.41 69 LEU D CA 1
ATOM 2278 C C . LEU D 1 69 ? -0.600 -43.035 10.372 1.00 53.59 69 LEU D C 1
ATOM 2279 O O . LEU D 1 69 ? 0.210 -42.981 9.438 1.00 80.22 69 LEU D O 1
ATOM 2284 N N . GLU D 1 70 ? -1.697 -42.267 10.405 1.00 47.55 70 GLU D N 1
ATOM 2285 C CA . GLU D 1 70 ? -1.989 -41.405 9.263 1.00 48.75 70 GLU D CA 1
ATOM 2286 C C . GLU D 1 70 ? -0.923 -40.334 9.060 1.00 48.66 70 GLU D C 1
ATOM 2287 O O . GLU D 1 70 ? -0.994 -39.596 8.076 1.00 59.84 70 GLU D O 1
ATOM 2293 N N . THR D 1 71 ? 0.071 -40.239 9.939 1.00 46.41 71 THR D N 1
ATOM 2294 C CA . THR D 1 71 ? 1.190 -39.328 9.744 1.00 47.49 71 THR D CA 1
ATOM 2295 C C . THR D 1 71 ? 2.479 -40.046 9.392 1.00 49.51 71 THR D C 1
ATOM 2296 O O . THR D 1 71 ? 3.367 -39.449 8.779 1.00 79.81 71 THR D O 1
ATOM 2300 N N . VAL D 1 72 ? 2.595 -41.316 9.763 1.00 51.05 72 VAL D N 1
ATOM 2301 C CA . VAL D 1 72 ? 3.693 -42.119 9.250 1.00 64.55 72 VAL D CA 1
ATOM 2302 C C . VAL D 1 72 ? 3.417 -42.536 7.814 1.00 46.46 72 VAL D C 1
ATOM 2303 O O . VAL D 1 72 ? 4.302 -42.443 6.959 1.00 47.59 72 VAL D O 1
ATOM 2307 N N . MET D 1 73 ? 2.191 -42.962 7.525 1.00 49.60 73 MET D N 1
ATOM 2308 C CA . MET D 1 73 ? 1.822 -43.425 6.197 1.00 43.84 73 MET D CA 1
ATOM 2309 C C . MET D 1 73 ? 1.703 -42.299 5.185 1.00 49.34 73 MET D C 1
ATOM 2310 O O . MET D 1 73 ? 1.821 -42.556 3.984 1.00 70.84 73 MET D O 1
ATOM 2315 N N . ASN D 1 74 ? 1.469 -41.069 5.626 1.00 49.31 74 ASN D N 1
ATOM 2316 C CA . ASN D 1 74 ? 1.493 -39.934 4.718 1.00 44.26 74 ASN D CA 1
ATOM 2317 C C . ASN D 1 74 ? 2.876 -39.319 4.602 1.00 45.35 74 ASN D C 1
ATOM 2318 O O . ASN D 1 74 ? 3.049 -38.336 3.874 1.00 70.72 74 ASN D O 1
ATOM 2323 N N . HIS D 1 75 ? 3.859 -39.875 5.304 1.00 44.01 75 HIS D N 1
ATOM 2324 C CA . HIS D 1 75 ? 5.242 -39.455 5.166 1.00 45.18 75 HIS D CA 1
ATOM 2325 C C . HIS D 1 75 ? 6.051 -40.386 4.277 1.00 49.92 75 HIS D C 1
ATOM 2326 O O . HIS D 1 75 ? 7.084 -39.968 3.744 1.00 55.28 75 HIS D O 1
ATOM 2333 N N . VAL D 1 76 ? 5.604 -41.627 4.102 1.00 54.34 76 VAL D N 1
ATOM 2334 C CA . VAL D 1 76 ? 6.244 -42.579 3.206 1.00 46.79 76 VAL D CA 1
ATOM 2335 C C . VAL D 1 76 ? 5.405 -42.823 1.961 1.00 63.30 76 VAL D C 1
ATOM 2336 O O . VAL D 1 76 ? 5.684 -43.758 1.199 1.00 59.97 76 VAL D O 1
ATOM 2340 N N . LYS D 1 77 ? 4.376 -42.001 1.741 1.00 51.48 77 LYS D N 1
ATOM 2341 C CA . LYS D 1 77 ? 3.538 -42.066 0.546 1.00 47.92 77 LYS D CA 1
ATOM 2342 C C . LYS D 1 77 ? 2.866 -43.430 0.415 1.00 48.10 77 LYS D C 1
ATOM 2343 O O . LYS D 1 77 ? 2.945 -44.095 -0.618 1.00 78.77 77 LYS D O 1
ATOM 2349 N N . GLY D 1 78 ? 2.209 -43.852 1.488 1.00 44.87 78 GLY D N 1
ATOM 2350 C CA . GLY D 1 78 ? 1.430 -45.073 1.461 1.00 44.49 78 GLY D CA 1
ATOM 2351 C C . GLY D 1 78 ? 2.255 -46.336 1.375 1.00 42.73 78 GLY D C 1
ATOM 2352 O O . GLY D 1 78 ? 1.702 -47.434 1.272 1.00 41.52 78 GLY D O 1
ATOM 2353 N N . ASN D 1 79 ? 3.578 -46.199 1.419 1.00 41.66 79 ASN D N 1
ATOM 2354 C CA . ASN D 1 79 ? 4.444 -47.366 1.374 1.00 43.10 79 ASN D CA 1
ATOM 2355 C C . ASN D 1 79 ? 4.233 -48.053 2.714 1.00 51.71 79 ASN D C 1
ATOM 2356 O O . ASN D 1 79 ? 4.712 -47.563 3.742 1.00 76.03 79 ASN D O 1
ATOM 2361 N N . GLN D 1 80 ? 3.525 -49.189 2.714 1.00 50.35 80 GLN D N 1
ATOM 2362 C CA . GLN D 1 80 ? 3.273 -49.907 3.960 1.00 47.27 80 GLN D CA 1
ATOM 2363 C C . GLN D 1 80 ? 4.564 -50.598 4.371 1.00 46.44 80 GLN D C 1
ATOM 2364 O O . GLN D 1 80 ? 4.683 -51.040 5.515 1.00 49.82 80 GLN D O 1
ATOM 2370 N N . THR D 1 81 ? 5.530 -50.704 3.471 1.00 53.76 81 THR D N 1
ATOM 2371 C CA . THR D 1 81 ? 6.790 -51.356 3.790 1.00 52.52 81 THR D CA 1
ATOM 2372 C C . THR D 1 81 ? 7.804 -50.416 4.412 1.00 54.06 81 THR D C 1
ATOM 2373 O O . THR D 1 81 ? 8.605 -50.844 5.246 1.00 61.80 81 THR D O 1
ATOM 2377 N N . LYS D 1 82 ? 7.816 -49.154 3.995 1.00 61.25 82 LYS D N 1
ATOM 2378 C CA . LYS D 1 82 ? 8.757 -48.205 4.570 1.00 56.36 82 LYS D CA 1
ATOM 2379 C C . LYS D 1 82 ? 8.275 -47.697 5.923 1.00 67.51 82 LYS D C 1
ATOM 2380 O O . LYS D 1 82 ? 9.090 -47.263 6.744 1.00 61.80 82 LYS D O 1
ATOM 2386 N N . ALA D 1 83 ? 6.965 -47.761 6.171 1.00 54.78 83 ALA D N 1
ATOM 2387 C CA . ALA D 1 83 ? 6.418 -47.437 7.485 1.00 48.62 83 ALA D CA 1
ATOM 2388 C C . ALA D 1 83 ? 6.954 -48.387 8.549 1.00 51.71 83 ALA D C 1
ATOM 2389 O O . ALA D 1 83 ? 7.540 -47.961 9.549 1.00 67.23 83 ALA D O 1
ATOM 2391 N N . SER D 1 84 ? 6.778 -49.691 8.327 1.00 57.68 84 SER D N 1
ATOM 2392 C CA . SER D 1 84 ? 7.158 -50.732 9.275 1.00 51.31 84 SER D CA 1
ATOM 2393 C C . SER D 1 84 ? 8.653 -50.736 9.573 1.00 53.81 84 SER D C 1
ATOM 2394 O O . SER D 1 84 ? 9.118 -51.483 10.440 1.00 73.25 84 SER D O 1
ATOM 2397 N N . GLU D 1 85 ? 9.416 -49.925 8.848 1.00 52.30 85 GLU D N 1
ATOM 2398 C CA . GLU D 1 85 ? 10.819 -49.706 9.165 1.00 55.18 85 GLU D CA 1
ATOM 2399 C C . GLU D 1 85 ? 11.046 -48.443 9.977 1.00 57.43 85 GLU D C 1
ATOM 2400 O O . GLU D 1 85 ? 11.928 -48.424 10.841 1.00 56.54 85 GLU D O 1
ATOM 2406 N N . LEU D 1 86 ? 10.274 -47.388 9.716 1.00 65.82 86 LEU D N 1
ATOM 2407 C CA . LEU D 1 86 ? 10.305 -46.221 10.590 1.00 53.71 86 LEU D CA 1
ATOM 2408 C C . LEU D 1 86 ? 9.636 -46.534 11.919 1.00 51.73 86 LEU D C 1
ATOM 2409 O O . LEU D 1 86 ? 10.200 -46.277 12.989 1.00 70.10 86 LEU D O 1
ATOM 2414 N N . LEU D 1 87 ? 8.432 -47.106 11.863 1.00 45.99 87 LEU D N 1
ATOM 2415 C CA . LEU D 1 87 ? 7.760 -47.581 13.064 1.00 47.23 87 LEU D CA 1
ATOM 2416 C C . LEU D 1 87 ? 8.507 -48.730 13.730 1.00 52.84 87 LEU D C 1
ATOM 2417 O O . LEU D 1 87 ? 8.311 -48.970 14.9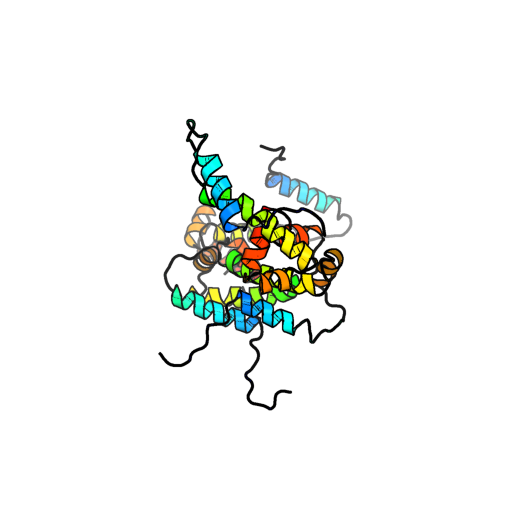25 1.00 52.94 87 LEU D O 1
ATOM 2422 N N . GLY D 1 88 ? 9.349 -49.436 12.993 1.00 63.08 88 GLY D N 1
ATOM 2423 C CA . GLY D 1 88 ? 10.004 -50.595 13.615 1.00 51.69 88 GLY D CA 1
ATOM 2424 C C . GLY D 1 88 ? 8.948 -51.611 13.979 1.00 49.54 88 GLY D C 1
ATOM 2425 O O . GLY D 1 88 ? 9.047 -52.222 15.024 1.00 52.15 88 GLY D O 1
ATOM 2426 N N . LEU D 1 89 ? 7.947 -51.772 13.129 1.00 49.67 89 LEU D N 1
ATOM 2427 C CA . LEU D 1 89 ? 6.894 -52.759 13.439 1.00 55.36 89 LEU D CA 1
ATOM 2428 C C . LEU D 1 89 ? 7.151 -53.787 12.340 1.00 64.40 89 LEU D C 1
ATOM 2429 O O . LEU D 1 89 ? 8.304 -53.916 11.899 1.00 59.24 89 LEU D O 1
ATOM 2434 N N . ASN D 1 90 ? 6.086 -54.478 11.942 1.00 54.59 90 ASN D N 1
ATOM 2435 C CA . ASN D 1 90 ? 6.085 -55.550 10.919 1.00 55.74 90 ASN D CA 1
ATOM 2436 C C . ASN D 1 90 ? 4.932 -55.294 9.961 1.00 60.18 90 ASN D C 1
ATOM 2437 O O . ASN D 1 90 ? 3.865 -54.989 10.474 1.00 67.12 90 ASN D O 1
ATOM 2442 N N . ARG D 1 91 ? 5.142 -55.409 8.650 1.00 55.68 91 ARG D N 1
ATOM 2443 C CA . ARG D 1 91 ? 4.064 -55.115 7.669 1.00 57.44 91 ARG D CA 1
ATOM 2444 C C . ARG D 1 91 ? 2.788 -55.883 8.022 1.00 67.15 91 ARG D C 1
ATOM 2445 O O . ARG D 1 91 ? 1.723 -55.380 7.685 1.00 70.50 91 ARG D O 1
ATOM 2453 N N . GLY D 1 92 ? 2.894 -57.028 8.703 1.00 58.92 92 GLY D N 1
ATOM 2454 C CA . GLY D 1 92 ? 1.733 -57.809 9.103 1.00 60.03 92 GLY D CA 1
ATOM 2455 C C . GLY D 1 92 ? 0.983 -57.192 10.269 1.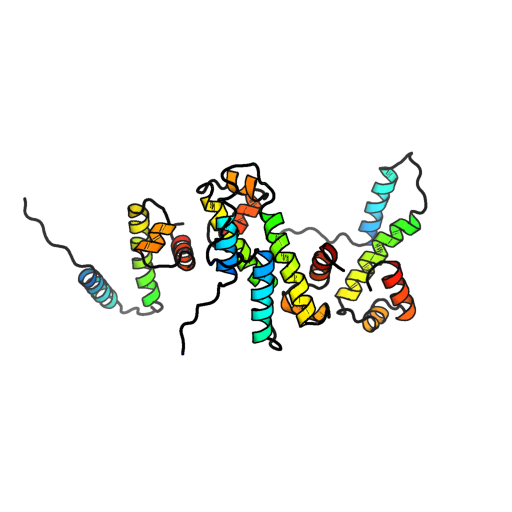00 59.11 92 GLY D C 1
ATOM 2456 O O . GLY D 1 92 ? -0.249 -57.092 10.248 1.00 59.02 92 GLY D O 1
ATOM 2457 N N . THR D 1 93 ? 1.712 -56.796 11.316 1.00 56.95 93 THR D N 1
ATOM 2458 C CA . THR D 1 93 ? 1.077 -56.086 12.426 1.00 63.71 93 THR D CA 1
ATOM 2459 C C . THR D 1 93 ? 0.560 -54.723 11.974 1.00 60.13 93 THR D C 1
ATOM 2460 O O . THR D 1 93 ? -0.577 -54.339 12.281 1.00 62.68 93 THR D O 1
ATOM 2464 N N . LEU D 1 94 ? 1.384 -53.983 11.227 1.00 59.77 94 LEU D N 1
ATOM 2465 C CA . LEU D 1 94 ? 0.990 -52.658 10.755 1.00 57.85 94 LEU D CA 1
ATOM 2466 C C . LEU D 1 94 ? -0.317 -52.706 9.980 1.00 59.34 94 LEU D C 1
ATOM 2467 O O . LEU D 1 94 ? -1.187 -51.847 10.161 1.00 62.13 94 LEU D O 1
ATOM 2472 N N . ARG D 1 95 ? -0.469 -53.697 9.103 1.00 61.66 95 ARG D N 1
ATOM 2473 C CA . ARG D 1 95 ? -1.723 -53.845 8.377 1.00 67.19 95 ARG D CA 1
ATOM 2474 C C . ARG D 1 95 ? -2.894 -53.968 9.342 1.00 65.06 95 ARG D C 1
ATOM 2475 O O . ARG D 1 95 ? -3.946 -53.350 9.140 1.00 66.75 95 ARG D O 1
ATOM 2483 N N . LYS D 1 96 ? -2.699 -54.754 10.393 1.00 64.08 96 LYS D N 1
ATOM 2484 C CA . LYS D 1 96 ? -3.779 -54.968 11.378 1.00 65.20 96 LYS D CA 1
ATOM 2485 C C . LYS D 1 96 ? -4.102 -53.624 12.011 1.00 64.74 96 LYS D C 1
ATOM 2486 O O . LYS D 1 96 ? -5.258 -53.299 12.079 1.00 69.20 96 LYS D O 1
ATOM 2492 N N . LYS D 1 97 ? -3.094 -52.869 12.426 1.00 67.40 97 LYS D N 1
ATOM 2493 C CA . LYS D 1 97 ? -3.362 -51.555 13.055 1.00 63.00 97 LYS D CA 1
ATOM 2494 C C . LYS D 1 97 ? -4.129 -50.694 12.062 1.00 63.59 97 LYS D C 1
ATOM 2495 O O . LYS D 1 97 ? -5.173 -50.198 12.416 1.00 66.78 97 LYS D O 1
ATOM 2501 N N . LEU D 1 98 ? -3.615 -50.546 10.850 1.00 59.27 98 LEU D N 1
ATOM 2502 C CA . LEU D 1 98 ? -4.296 -49.726 9.821 1.00 61.04 98 LEU D CA 1
ATOM 2503 C C . LEU D 1 98 ? -5.735 -50.204 9.646 1.00 63.86 98 LEU D C 1
ATOM 2504 O O . LEU D 1 98 ? -6.634 -49.379 9.678 1.00 69.22 98 LEU D O 1
ATOM 2509 N N . LYS D 1 99 ? -5.935 -51.509 9.496 1.00 64.98 99 LYS D N 1
ATOM 2510 C CA . LYS D 1 99 ? -7.294 -52.079 9.341 1.00 64.40 99 LYS D CA 1
ATOM 2511 C C . LYS D 1 99 ? -8.086 -51.903 10.642 1.00 75.89 99 LYS D C 1
ATOM 2512 O O . LYS D 1 99 ? -9.299 -51.712 10.550 1.00 68.81 99 LYS D O 1
ATOM 2518 N N . GLN D 1 100 ? -7.400 -51.984 11.781 1.00 84.00 100 GLN D N 1
ATOM 2519 C CA . GLN D 1 100 ? -8.058 -51.830 13.099 1.00 79.35 100 GLN D CA 1
ATOM 2520 C C . GLN D 1 100 ? -8.670 -50.439 13.141 1.00 73.26 100 GLN D C 1
ATOM 2521 O O . GLN D 1 100 ? -9.756 -50.298 13.681 1.00 78.35 100 GLN D O 1
ATOM 2527 N N . TYR D 1 101 ? -7.982 -49.455 12.577 1.00 73.64 101 TYR D N 1
ATOM 2528 C CA . TYR D 1 101 ? -8.543 -48.086 12.604 1.00 78.43 101 TYR D CA 1
ATOM 2529 C C . TYR D 1 101 ? -9.460 -47.890 11.392 1.00 73.08 101 TYR D C 1
ATOM 2530 O O . TYR D 1 101 ? -10.574 -48.405 11.455 1.00 76.52 101 TYR D O 1
ATOM 2539 N N . ASP D 1 102 ? -9.011 -47.227 10.329 1.00 75.40 102 ASP D N 1
ATOM 2540 C CA . ASP D 1 102 ? -9.888 -47.025 9.146 1.00 71.54 102 ASP D CA 1
ATOM 2541 C C . ASP D 1 102 ? -9.021 -46.511 8.004 1.00 66.27 102 ASP D C 1
ATOM 2542 O O . ASP D 1 102 ? -9.555 -45.867 7.108 1.00 84.01 102 ASP D O 1
ATOM 2547 N N . LEU D 1 103 ? -7.737 -46.838 8.038 1.00 62.80 103 LEU D N 1
ATOM 2548 C CA . LEU D 1 103 ? -6.728 -46.276 7.103 1.00 71.44 103 LEU D CA 1
ATOM 2549 C C . LEU D 1 103 ? -6.159 -47.388 6.221 1.00 67.69 103 LEU D C 1
ATOM 2550 O O . LEU D 1 103 ? -4.992 -47.732 6.409 1.00 69.97 103 LEU D O 1
ATOM 2555 N N . LEU D 1 104 ? -6.967 -47.897 5.290 1.00 66.51 104 LEU D N 1
ATOM 2556 C CA . LEU D 1 104 ? -6.561 -48.966 4.340 1.00 63.63 104 LEU D CA 1
ATOM 2557 C C . LEU D 1 104 ? -5.963 -50.133 5.122 1.00 63.26 104 LEU D C 1
ATOM 2558 O O . LEU D 1 104 ? -4.770 -50.373 4.920 1.00 62.58 104 LEU D O 1
#

Organism: Pseudomonas aeruginosa (strain ATCC 15692 / DSM 22644 / CIP 104116 / JCM 14847 / LMG 12228 / 1C / PRS 101 / PAO1) (NCBI:txid208964)

Sequence (324 aa):
HLTTPTQEGQTLRDSVEKALHNYFAHLEGQPVTDVYNMVLCEVEAPLLETVMNHVKGNQTKASELLGLNRGTLRKKLKQYDLLTTPTQEGQTLRDSVEKALHNYFAHLEGQPVTDVYNMVLCEVEAPLLETVMNHVKGNQTKASELLGLNRGTLRKKLKQYDLTTPTQEGQTLRDSVEKALHNYFAHLEGQPVTDVYNMVLCEVEAPLLETVMNHVKGNQTKASELLGLNRGTLRKKLKQYDLTTPTQEGQTLRDSVEKALHNYFAHLEGQPVTDVYNMVLCEVEAPLLETVMNHVKGNQTKASELLGLNRGTLRKKLKQYDLL

Nearest PDB structures (foldseek):
  6m10-assembly1_B  TM=1.013E+00  e=5.520E-12  Pseudomonas aeruginosa PAO1
  6m10-assembly3_D  TM=9.344E-01  e=6.429E-10  Pseudomonas aeruginosa PAO1
  6m10-assembly1_A  TM=9.469E-01  e=1.304E-09  Pseudomonas aeruginosa PAO1
  6p0s-assembly1_A  TM=9.501E-01  e=4.033E-06  Escherichia coli K-12
  1eto-assembly1_A  TM=9.047E-01  e=4.300E-06  Escherichia coli

Solvent-accessible surface area: 23511 Å² total; per-residue (Å²): 225,115,130,90,137,85,180,167,66,94,80,21,85,52,6,0,43,101,31,2,96,91,65,8,62,140,42,125,76,108,123,23,72,74,0,16,92,67,2,33,59,67,0,1,13,4,0,0,11,23,0,19,74,73,18,169,42,74,50,90,82,0,15,93,18,0,34,33,100,132,40,65,0,88,152,50,1,82,117,30,35,35,68,189,110,134,128,155,158,66,114,79,131,202,64,34,55,100,141,59,42,135,85,76,115,70,130,55,174,47,118,135,44,118,98,36,163,77,64,40,59,54,123,68,31,26,68,86,3,94,86,14,33,104,141,22,186,46,70,52,49,101,0,7,100,110,43,62,79,93,61,27,58,0,19,131,54,4,85,112,60,53,146,186,105,137,125,162,175,50,98,69,22,89,51,4,0,31,122,31,7,128,109,62,34,46,167,45,143,63,130,131,32,86,72,2,22,80,82,5,29,55,72,1,14,16,0,2,6,98,8,0,36,103,61,15,184,30,74,17,28,126,0,14,100,28,2,42,48,92,17,17,57,1,15,131,41,8,158,128,74,121,147,190,96,137,122,183,170,74,117,72,136,175,49,31,63,86,112,64,49,119,79,67,114,69,144,109,136,79,133,122,86,109,105,38,170,93,76,41,69,62,119,70,33,31,75,73,2,44,88,20,4,21,138,20,144,21,68,45,75,99,0,12,111,104,46,60,69,96,120,38,60,0,102,140,71,0,153,122,47,132,22,107